Protein 7BAU (pdb70)

B-factor: mean 20.36, std 8.83, range [9.98, 56.72]

Sequence (285 aa):
GEIAQTIKEIAKTIKEIATIKEIAQTIKEIAQTIKEIAKTIKEIATIKEIAQTIKGEIAQTIKEIAKTIKEIATIKEIAQTIKGGEIAQTIKEIAKTIKEIATIKEIAQTIKGGEIAQTIKEIAKTIKEIATIKEIAQTIKGEIAQTIKEIAKTIIKEIATIKEIAQTIKGGEIAQTIKEIAKTIKEIATIKEIAQTIKGGEIAQTIKEIAKTIKEIATIKEIAQTIKGEIAQTIKEIAKTIKEIATIKEIAQTIKGGEIAQTIKEIAKTIKEIATIKEIAQTIKG

Radius of gyration: 22.91 Å; Cα contacts (8 Å, |Δi|>4): 311; chains: 10; bounding box: 60×28×51 Å

Foldseek 3Di:
DVVVVVVVVVVVVVVVVCVVVVVVVVVD/DVVVVVVVVVVVVVVVCVVVVVVVVVVD/DVVVVVVVVVVVVVVVCVVVVVVVVPDD/DVVVVVVVVVVVVVVVVCVVVVVVVVPPD/DVVVVVVVVVVVVVVVVCVVVVVCVVVPD/DVVVVVVVVVVVVVVVCVVVVVVVVPDD/DVVVVVVVVVVVVVVVVCVVVVVVVVVVD/DVVVVVVVVVVVVVVVVCVVVVVVVVVD/DVVVVVVVVVVVVVVVVCVVVVVVVVPDD/DVVVVVVVVVVVVVVVVCVVVVVVVVVPD

Structure (mmCIF, N/CA/C/O backbone):
data_7BAU
#
_entry.id   7BAU
#
_cell.length_a   40.597
_cell.length_b   53.446
_cell.length_c   56.156
_cell.angle_alpha   90.000
_cell.angle_beta   90.000
_cell.angle_gamma   90.000
#
_symmetry.space_group_name_H-M   'P 1 21 1'
#
loop_
_entity.id
_entity.type
_entity.pdbx_description
1 polymer CC-Type2-(TgLaId)4-W19BrPhe.
2 water water
#
loop_
_atom_site.group_PDB
_atom_site.id
_atom_site.type_symbol
_atom_site.label_atom_id
_atom_site.label_alt_id
_atom_site.label_comp_id
_atom_site.label_asym_id
_atom_site.label_entity_id
_atom_site.label_seq_id
_atom_site.pdbx_PDB_ins_code
_atom_site.Cartn_x
_atom_site.Cartn_y
_atom_site.Cartn_z
_atom_site.occupancy
_atom_site.B_iso_or_equiv
_atom_site.auth_seq_id
_atom_site.auth_comp_id
_atom_site.auth_asym_id
_atom_site.auth_atom_id
_atom_site.pdbx_PDB_model_num
ATOM 4 N N . GLY A 1 2 ? 60.237 -13.267 22.317 1.00 13.36 1 GLY A N 1
ATOM 5 C CA . GLY A 1 2 ? 60.512 -12.764 23.668 1.00 13.54 1 GLY A CA 1
ATOM 6 C C . GLY A 1 2 ? 59.271 -12.258 24.369 1.00 14.47 1 GLY A C 1
ATOM 7 O O . GLY A 1 2 ? 58.274 -12.008 23.703 1.00 15.28 1 GLY A O 1
ATOM 8 N N . GLU A 1 3 ? 59.349 -12.069 25.673 1.00 12.64 2 GLU A N 1
ATOM 9 C CA . GLU A 1 3 ? 58.181 -11.726 26.533 1.00 14.36 2 GLU A CA 1
ATOM 10 C C . GLU A 1 3 ? 57.549 -10.399 26.100 1.00 13.14 2 GLU A C 1
ATOM 11 O O . GLU A 1 3 ? 56.327 -10.332 26.008 1.00 14.58 2 GLU A O 1
ATOM 17 N N . ILE A 1 4 ? 58.332 -9.362 25.812 1.00 13.73 3 ILE A N 1
ATOM 18 C CA . ILE A 1 4 ? 57.742 -8.050 25.412 1.00 12.63 3 ILE A CA 1
ATOM 19 C C . ILE A 1 4 ? 57.035 -8.233 24.066 1.00 13.12 3 ILE A C 1
ATOM 20 O O . ILE A 1 4 ? 55.892 -7.798 23.917 1.00 14.38 3 ILE A O 1
ATOM 25 N N . ALA A 1 5 ? 57.693 -8.827 23.078 1.00 12.42 4 ALA A N 1
ATOM 26 C CA . ALA A 1 5 ? 57.106 -9.044 21.739 1.00 14.01 4 ALA A CA 1
ATOM 27 C C . ALA A 1 5 ? 55.825 -9.857 21.883 1.00 13.52 4 ALA A C 1
ATOM 28 O O . ALA A 1 5 ? 54.850 -9.519 21.223 1.00 14.89 4 ALA A O 1
ATOM 30 N N . GLN A 1 6 ? 55.826 -10.899 22.701 1.00 12.81 5 GLN A N 1
ATOM 31 C CA . GLN A 1 6 ? 54.655 -11.815 22.796 1.00 12.25 5 GLN A CA 1
ATOM 32 C C . GLN A 1 6 ? 53.498 -11.040 23.436 1.00 12.87 5 GLN A C 1
ATOM 33 O O . GLN A 1 6 ? 52.366 -11.228 22.980 1.00 15.85 5 GLN A O 1
ATOM 39 N N . THR A 1 7 ? 53.756 -10.224 24.443 1.00 12.40 6 THR A N 1
ATOM 40 C CA . THR A 1 7 ? 52.691 -9.474 25.132 1.00 13.33 6 THR A CA 1
ATOM 41 C C . THR A 1 7 ? 52.096 -8.465 24.157 1.00 14.04 6 THR A C 1
ATOM 42 O O . THR A 1 7 ? 50.854 -8.317 24.122 1.00 14.45 6 THR A O 1
ATOM 46 N N . ILE A 1 8 ? 52.916 -7.753 23.412 1.00 12.75 7 ILE A N 1
ATOM 47 C CA . ILE A 1 8 ? 52.412 -6.750 22.440 1.00 13.89 7 ILE A CA 1
ATOM 48 C C . ILE A 1 8 ? 51.583 -7.461 21.356 1.00 15.04 7 ILE A C 1
ATOM 49 O O . ILE A 1 8 ? 50.536 -6.904 20.947 1.00 16.31 7 ILE A O 1
ATOM 54 N N . LYS A 1 9 ? 52.016 -8.630 20.899 1.00 14.38 8 LYS A N 1
ATOM 55 C CA . LYS A 1 9 ? 51.241 -9.433 19.916 1.00 15.21 8 LYS A CA 1
ATOM 56 C C . LYS A 1 9 ? 49.879 -9.786 20.515 1.00 14.91 8 LYS A C 1
ATOM 57 O O . LYS A 1 9 ? 48.881 -9.692 19.773 1.00 16.60 8 LYS A O 1
ATOM 61 N N . GLU A 1 10 ? 49.838 -10.201 21.771 1.00 13.97 9 GLU A N 1
ATOM 62 C CA . GLU A 1 10 ? 48.596 -10.602 22.467 1.00 16.21 9 GLU A CA 1
ATOM 63 C C . GLU A 1 10 ? 47.673 -9.391 22.535 1.00 14.82 9 GLU A C 1
ATOM 64 O O . GLU A 1 10 ? 46.455 -9.534 22.262 1.00 16.21 9 GLU A O 1
ATOM 70 N N . ILE A 1 11 ? 48.202 -8.226 22.868 1.00 13.47 10 ILE A N 1
ATOM 71 C CA . ILE A 1 11 ? 47.402 -6.971 22.922 1.00 13.86 10 ILE A CA 1
ATOM 72 C C . ILE A 1 11 ? 46.827 -6.721 21.533 1.00 13.66 10 ILE A C 1
ATOM 73 O O . ILE A 1 11 ? 45.599 -6.426 21.433 1.00 15.09 10 ILE A O 1
ATOM 78 N N . ALA A 1 12 ? 47.643 -6.790 20.488 1.00 14.20 11 ALA A N 1
ATOM 79 C CA . ALA A 1 12 ? 47.183 -6.487 19.116 1.00 14.27 11 ALA A CA 1
ATOM 80 C C . ALA A 1 12 ? 46.035 -7.426 18.747 1.00 15.08 11 ALA A C 1
ATOM 81 O O . ALA A 1 12 ? 45.014 -6.954 18.177 1.00 16.61 11 ALA A O 1
ATOM 83 N N . LYS A 1 13 ? 46.158 -8.709 19.077 1.00 14.79 12 LYS A N 1
ATOM 84 C CA . LYS A 1 13 ? 45.126 -9.716 18.714 1.00 15.33 12 LYS A CA 1
ATOM 85 C C . LYS A 1 13 ? 43.841 -9.403 19.475 1.00 15.03 12 LYS A C 1
ATOM 86 O O . LYS A 1 13 ? 42.755 -9.482 18.882 1.00 16.64 12 LYS A O 1
ATOM 89 N N . THR A 1 14 ? 43.940 -9.108 20.756 1.00 15.20 13 THR A N 1
ATOM 90 C CA . THR A 1 14 ? 42.747 -8.860 21.590 1.00 14.17 13 THR A CA 1
ATOM 91 C C . THR A 1 14 ? 42.054 -7.593 21.113 1.00 13.89 13 THR A C 1
ATOM 92 O O . THR A 1 14 ? 40.805 -7.569 21.078 1.00 14.44 13 THR A O 1
ATOM 96 N N . ILE A 1 15 ? 42.804 -6.556 20.759 1.00 13.09 14 ILE A N 1
ATOM 97 C CA . ILE A 1 15 ? 42.186 -5.295 20.272 1.00 13.67 14 ILE A CA 1
ATOM 98 C C . ILE A 1 15 ? 41.455 -5.585 18.960 1.00 14.37 14 ILE A C 1
ATOM 99 O O . ILE A 1 15 ? 40.365 -4.998 18.738 1.00 14.48 14 ILE A O 1
ATOM 104 N N . LYS A 1 16 ? 42.001 -6.438 18.099 1.00 14.25 15 LYS A N 1
ATOM 105 C CA . LYS A 1 16 ? 41.304 -6.816 16.846 1.00 15.81 15 LYS A CA 1
ATOM 106 C C . LYS A 1 16 ? 40.012 -7.572 17.178 1.00 15.78 15 LYS A C 1
ATOM 107 O O . LYS A 1 16 ? 39.046 -7.367 16.485 1.00 16.55 15 LYS A O 1
ATOM 111 N N . GLU A 1 17 ? 39.997 -8.422 18.198 1.00 16.14 16 GLU A N 1
ATOM 112 C CA . GLU A 1 17 ? 38.752 -9.125 18.638 1.00 16.23 16 GLU A CA 1
ATOM 113 C C . GLU A 1 17 ? 37.723 -8.076 19.059 1.00 15.11 16 GLU A C 1
ATOM 114 O O . GLU A 1 17 ? 36.559 -8.181 18.672 1.00 14.97 16 GLU A O 1
ATOM 120 N N . ILE A 1 18 ? 38.129 -7.104 19.848 1.00 13.39 17 ILE A N 1
ATOM 121 C CA . ILE A 1 18 ? 37.219 -6.020 20.317 1.00 13.38 17 ILE A CA 1
ATOM 122 C C . ILE A 1 18 ? 36.682 -5.272 19.094 1.00 13.54 17 ILE A C 1
ATOM 123 O O . ILE A 1 18 ? 35.484 -4.957 19.048 1.00 13.63 17 ILE A O 1
ATOM 128 N N . ALA A 1 19 ? 37.533 -4.946 18.136 1.00 13.63 18 ALA A N 1
ATOM 129 C CA . ALA A 1 19 ? 37.132 -4.211 16.914 1.00 14.49 18 ALA A CA 1
ATOM 130 C C . ALA A 1 19 ? 36.075 -5.017 16.160 1.00 15.73 18 ALA A C 1
ATOM 131 O O . ALA A 1 19 ? 35.111 -4.412 15.728 1.00 15.84 18 ALA A O 1
ATOM 145 N N . THR A 1 21 ? 33.949 -7.262 17.491 1.00 14.02 20 THR A N 1
ATOM 146 C CA . THR A 1 21 ? 32.723 -7.340 18.306 1.00 14.56 20 THR A CA 1
ATOM 147 C C . THR A 1 21 ? 32.016 -5.997 18.216 1.00 14.77 20 THR A C 1
ATOM 148 O O . THR A 1 21 ? 30.791 -5.987 18.090 1.00 15.34 20 THR A O 1
ATOM 152 N N . ILE A 1 22 ? 32.728 -4.885 18.299 1.00 13.19 21 ILE A N 1
ATOM 153 C CA . ILE A 1 22 ? 32.048 -3.564 18.281 1.00 14.18 21 ILE A CA 1
ATOM 154 C C . ILE A 1 22 ? 31.433 -3.351 16.894 1.00 14.27 21 ILE A C 1
ATOM 155 O O . ILE A 1 22 ? 30.367 -2.739 16.785 1.00 14.42 21 ILE A O 1
ATOM 160 N N . LYS A 1 23 ? 32.052 -3.827 15.835 1.00 14.97 22 LYS A N 1
ATOM 161 C CA . LYS A 1 23 ? 31.448 -3.751 14.477 1.00 16.82 22 LYS A CA 1
ATOM 162 C C . LYS A 1 23 ? 30.164 -4.586 14.438 1.00 17.79 22 LYS A C 1
ATOM 163 O O . LYS A 1 23 ? 29.186 -4.154 13.825 1.00 19.29 22 LYS A O 1
ATOM 166 N N . GLU A 1 24 ? 30.148 -5.750 15.064 1.00 17.99 23 GLU A N 1
ATOM 167 C CA . GLU A 1 24 ? 28.916 -6.586 15.133 1.00 19.05 23 GLU A CA 1
ATOM 168 C C . GLU A 1 24 ? 27.823 -5.804 15.879 1.00 17.36 23 GLU A C 1
ATOM 169 O O . GLU A 1 24 ? 26.685 -5.856 15.498 1.00 18.36 23 GLU A O 1
ATOM 175 N N . ILE A 1 25 ? 28.169 -5.137 16.963 1.00 16.04 24 ILE A N 1
ATOM 176 C CA . ILE A 1 25 ? 27.196 -4.285 17.724 1.00 15.27 24 ILE A CA 1
ATOM 177 C C . ILE A 1 25 ? 26.699 -3.169 16.804 1.00 15.93 24 ILE A C 1
ATOM 178 O O . ILE A 1 25 ? 25.508 -2.947 16.739 1.00 16.75 24 ILE A O 1
ATOM 183 N N . ALA A 1 26 ? 27.571 -2.455 16.117 1.00 15.84 25 ALA A N 1
ATOM 184 C CA . ALA A 1 26 ? 27.174 -1.365 15.188 1.00 16.98 25 ALA A CA 1
ATOM 185 C C . ALA A 1 26 ? 26.213 -1.914 14.132 1.00 19.32 25 ALA A C 1
ATOM 186 O O . ALA A 1 26 ? 25.258 -1.229 13.794 1.00 19.72 25 ALA A O 1
ATOM 188 N N . GLN A 1 27 ? 26.447 -3.105 13.624 1.00 21.42 26 GLN A N 1
ATOM 189 C CA . GLN A 1 27 ? 25.559 -3.733 12.604 1.00 25.61 26 GLN A CA 1
ATOM 190 C C . GLN A 1 27 ? 24.183 -4.059 13.210 1.00 25.02 26 GLN A C 1
ATOM 191 O O . GLN A 1 27 ? 23.179 -3.833 12.568 1.00 30.18 26 GLN A O 1
ATOM 197 N N . THR A 1 28 ? 24.144 -4.579 14.429 1.00 22.50 27 THR A N 1
ATOM 198 C CA . THR A 1 28 ? 22.879 -4.966 15.124 1.00 24.02 27 THR A CA 1
ATOM 199 C C . THR A 1 28 ? 22.057 -3.689 15.361 1.00 24.31 27 THR A C 1
ATOM 200 O O . THR A 1 28 ? 20.860 -3.741 15.290 1.00 28.38 27 THR A O 1
ATOM 204 N N . ILE A 1 29 ? 22.710 -2.586 15.710 1.00 24.77 28 ILE A N 1
ATOM 205 C CA . ILE A 1 29 ? 22.027 -1.328 16.129 1.00 27.13 28 ILE A CA 1
ATOM 206 C C . ILE A 1 29 ? 21.622 -0.495 14.893 1.00 27.38 28 ILE A C 1
ATOM 207 O O . ILE A 1 29 ? 20.508 -0.035 14.864 1.00 30.59 28 ILE A O 1
ATOM 212 N N . LYS A 1 30 ? 22.542 -0.282 13.930 1.00 27.96 29 LYS A N 1
ATOM 213 C CA . LYS A 1 30 ? 22.378 0.531 12.677 1.00 29.97 29 LYS A CA 1
ATOM 214 C C . LYS A 1 30 ? 21.843 -0.343 11.534 1.00 34.57 29 LYS A C 1
ATOM 215 O O . LYS A 1 30 ? 22.377 -1.467 11.331 1.00 38.58 29 LYS A O 1
ATOM 221 N N . GLU B 1 3 ? 58.116 -6.750 14.098 1.00 44.66 2 GLU B N 1
ATOM 222 C CA . GLU B 1 3 ? 58.613 -5.378 14.351 1.00 40.60 2 GLU B CA 1
ATOM 223 C C . GLU B 1 3 ? 57.749 -4.716 15.450 1.00 36.40 2 GLU B C 1
ATOM 224 O O . GLU B 1 3 ? 56.498 -4.661 15.415 1.00 36.45 2 GLU B O 1
ATOM 230 N N . ILE B 1 4 ? 58.429 -4.201 16.459 1.00 38.98 3 ILE B N 1
ATOM 231 C CA . ILE B 1 4 ? 57.746 -3.517 17.601 1.00 38.07 3 ILE B CA 1
ATOM 232 C C . ILE B 1 4 ? 57.034 -2.278 17.074 1.00 34.58 3 ILE B C 1
ATOM 233 O O . ILE B 1 4 ? 55.843 -2.114 17.390 1.00 34.95 3 ILE B O 1
ATOM 238 N N . ALA B 1 5 ? 57.720 -1.427 16.304 1.00 32.33 4 ALA B N 1
ATOM 239 C CA . ALA B 1 5 ? 57.126 -0.178 15.783 1.00 33.04 4 ALA B CA 1
ATOM 240 C C . ALA B 1 5 ? 55.895 -0.541 14.957 1.00 32.08 4 ALA B C 1
ATOM 241 O O . ALA B 1 5 ? 54.879 0.134 15.098 1.00 32.73 4 ALA B O 1
ATOM 243 N N . GLN B 1 6 ? 55.988 -1.563 14.107 1.00 31.02 5 GLN B N 1
ATOM 244 C CA . GLN B 1 6 ? 54.882 -1.891 13.181 1.00 31.86 5 GLN B CA 1
ATOM 245 C C . GLN B 1 6 ? 53.690 -2.402 13.983 1.00 26.41 5 GLN B C 1
ATOM 246 O O . GLN B 1 6 ? 52.570 -2.057 13.629 1.00 24.65 5 GLN B O 1
ATOM 252 N N . THR B 1 7 ? 53.908 -3.209 15.004 1.00 23.87 6 THR B N 1
ATOM 253 C CA . THR B 1 7 ? 52.797 -3.782 15.809 1.00 22.32 6 THR B CA 1
ATOM 254 C C . THR B 1 7 ? 52.109 -2.645 16.552 1.00 18.66 6 THR B C 1
ATOM 255 O O . THR B 1 7 ? 50.852 -2.629 16.599 1.00 19.48 6 THR B O 1
ATOM 259 N N . ILE B 1 8 ? 52.853 -1.739 17.143 1.00 19.76 7 ILE B N 1
ATOM 260 C CA . ILE B 1 8 ? 52.258 -0.589 17.872 1.00 18.79 7 ILE B CA 1
ATOM 261 C C . ILE B 1 8 ? 51.465 0.290 16.881 1.00 18.24 7 ILE B C 1
ATOM 262 O O . ILE B 1 8 ? 50.410 0.801 17.245 1.00 18.83 7 ILE B O 1
ATOM 267 N N . LYS B 1 9 ? 51.977 0.502 15.676 1.00 19.77 8 LYS B N 1
ATOM 268 C CA . LYS B 1 9 ? 51.249 1.265 14.620 1.00 20.68 8 LYS B CA 1
ATOM 269 C C . LYS B 1 9 ? 49.926 0.547 14.303 1.00 18.42 8 LYS B C 1
ATOM 270 O O . LYS B 1 9 ? 48.912 1.221 14.119 1.00 17.89 8 LYS B O 1
ATOM 274 N N . GLU B 1 10 ? 49.941 -0.773 14.192 1.00 18.32 9 GLU B N 1
ATOM 275 C CA . GLU B 1 10 ? 48.730 -1.576 13.882 1.00 19.44 9 GLU B CA 1
ATOM 276 C C . GLU B 1 10 ? 47.732 -1.424 15.026 1.00 15.74 9 GLU B C 1
ATOM 277 O O . GLU B 1 10 ? 46.515 -1.259 14.783 1.00 15.79 9 GLU B O 1
ATOM 283 N N . ILE B 1 11 ? 48.198 -1.444 16.255 1.00 14.38 10 ILE B N 1
ATOM 284 C CA . ILE B 1 11 ? 47.327 -1.209 17.445 1.00 14.15 10 ILE B CA 1
ATOM 285 C C . ILE B 1 11 ? 46.711 0.188 17.315 1.00 14.13 10 ILE B C 1
ATOM 286 O O . ILE B 1 11 ? 45.486 0.341 17.515 1.00 13.54 10 ILE B O 1
ATOM 291 N N . ALA B 1 12 ? 47.498 1.204 17.021 1.00 13.94 11 ALA B N 1
ATOM 292 C CA . ALA B 1 12 ? 46.990 2.591 16.905 1.00 13.88 11 ALA B CA 1
ATOM 293 C C . ALA B 1 12 ? 45.888 2.659 15.830 1.00 13.43 11 ALA B C 1
ATOM 294 O O . ALA B 1 12 ? 44.865 3.308 16.059 1.00 13.51 11 ALA B O 1
ATOM 296 N N . LYS B 1 13 ? 46.080 2.003 14.700 1.00 14.06 12 LYS B N 1
ATOM 297 C CA . LYS B 1 13 ? 45.076 2.004 13.600 1.00 15.89 12 LYS B CA 1
ATOM 298 C C . LYS B 1 13 ? 43.790 1.313 14.067 1.00 13.80 12 LYS B C 1
ATOM 299 O O . LYS B 1 13 ? 42.678 1.842 13.799 1.00 14.11 12 LYS B O 1
ATOM 305 N N . THR B 1 14 ? 43.908 0.166 14.718 1.00 12.75 13 THR B N 1
ATOM 306 C CA . THR B 1 14 ? 42.725 -0.585 15.182 1.00 13.02 13 THR B CA 1
ATOM 307 C C . THR B 1 14 ? 41.977 0.254 16.225 1.00 11.17 13 THR B C 1
ATOM 308 O O . THR B 1 14 ? 40.726 0.264 16.211 1.00 12.84 13 THR B O 1
ATOM 312 N N . ILE B 1 15 ? 42.680 0.918 17.126 1.00 12.09 14 ILE B N 1
ATOM 313 C CA . ILE B 1 15 ? 42.023 1.733 18.179 1.00 12.60 14 ILE B CA 1
ATOM 314 C C . ILE B 1 15 ? 41.291 2.899 17.512 1.00 12.60 14 ILE B C 1
ATOM 315 O O . ILE B 1 15 ? 40.195 3.266 17.986 1.00 12.42 14 ILE B O 1
ATOM 320 N N . LYS B 1 16 ? 41.833 3.478 16.449 1.00 11.03 15 LYS B N 1
ATOM 321 C CA . LYS B 1 16 ? 41.128 4.553 15.706 1.00 12.55 15 LYS B CA 1
ATOM 322 C C . LYS B 1 16 ? 39.852 3.990 15.075 1.00 13.42 15 LYS B C 1
ATOM 323 O O . LYS B 1 16 ? 38.832 4.716 15.102 1.00 14.82 15 LYS B O 1
ATOM 329 N N . GLU B 1 17 ? 39.880 2.766 14.559 1.00 12.67 16 GLU B N 1
ATOM 330 C CA . GLU B 1 17 ? 38.654 2.114 14.005 1.00 14.52 16 GLU B CA 1
ATOM 331 C C . GLU B 1 17 ? 37.625 1.996 15.125 1.00 13.07 16 GLU B C 1
ATOM 332 O O . GLU B 1 17 ? 36.459 2.328 14.905 1.00 15.29 16 GLU B O 1
ATOM 338 N N . ILE B 1 18 ? 38.033 1.518 16.287 1.00 11.88 17 ILE B N 1
ATOM 339 C CA . ILE B 1 18 ? 37.128 1.346 17.454 1.00 11.68 17 ILE B CA 1
ATOM 340 C C . ILE B 1 18 ? 36.534 2.707 17.813 1.00 12.16 17 ILE B C 1
ATOM 341 O O . ILE B 1 18 ? 35.317 2.759 18.076 1.00 13.89 17 ILE B O 1
ATOM 346 N N . ALA B 1 19 ? 37.343 3.763 17.864 1.00 11.91 18 ALA B N 1
ATOM 347 C CA . ALA B 1 19 ? 36.850 5.104 18.247 1.00 12.13 18 ALA B CA 1
ATOM 348 C C . ALA B 1 19 ? 35.753 5.553 17.274 1.00 13.25 18 ALA B C 1
ATOM 349 O O . ALA B 1 19 ? 34.716 6.068 17.761 1.00 13.17 18 ALA B O 1
ATOM 363 N N . THR B 1 21 ? 33.770 3.560 15.392 1.00 12.07 20 THR B N 1
ATOM 364 C CA . THR B 1 21 ? 32.599 2.663 15.507 1.00 12.36 20 THR B CA 1
ATOM 365 C C . THR B 1 21 ? 31.839 3.021 16.774 1.00 12.50 20 THR B C 1
ATOM 366 O O . THR B 1 21 ? 30.611 3.065 16.709 1.00 12.95 20 THR B O 1
ATOM 370 N N . ILE B 1 22 ? 32.527 3.262 17.890 1.00 11.17 21 ILE B N 1
ATOM 371 C CA . ILE B 1 22 ? 31.799 3.533 19.147 1.00 12.01 21 ILE B CA 1
ATOM 372 C C . ILE B 1 22 ? 31.061 4.870 19.015 1.00 12.33 21 ILE B C 1
ATOM 373 O O . ILE B 1 22 ? 29.948 4.994 19.556 1.00 12.90 21 ILE B O 1
ATOM 378 N N . LYS B 1 23 ? 31.615 5.841 18.323 1.00 12.37 22 LYS B N 1
ATOM 379 C CA . LYS B 1 23 ? 30.914 7.119 18.076 1.00 13.89 22 LYS B CA 1
ATOM 380 C C . LYS B 1 23 ? 29.662 6.873 17.236 1.00 13.61 22 LYS B C 1
ATOM 381 O O . LYS B 1 23 ? 28.620 7.476 17.555 1.00 14.07 22 LYS B O 1
ATOM 387 N N . GLU B 1 24 ? 29.747 6.013 16.233 1.00 12.85 23 GLU B N 1
ATOM 388 C CA . GLU B 1 24 ? 28.560 5.676 15.398 1.00 14.05 23 GLU B CA 1
ATOM 389 C C . GLU B 1 24 ? 27.477 5.052 16.283 1.00 13.93 23 GLU B C 1
ATOM 390 O O . GLU B 1 24 ? 26.291 5.386 16.119 1.00 14.17 23 GLU B O 1
ATOM 396 N N . ILE B 1 25 ? 27.868 4.144 17.174 1.00 13.57 24 ILE B N 1
ATOM 397 C CA . ILE B 1 25 ? 26.910 3.484 18.110 1.00 14.05 24 ILE B CA 1
ATOM 398 C C . ILE B 1 25 ? 26.287 4.564 18.993 1.00 13.81 24 ILE B C 1
ATOM 399 O O . ILE B 1 25 ? 25.049 4.578 19.135 1.00 14.76 24 ILE B O 1
ATOM 404 N N . ALA B 1 26 ? 27.086 5.436 19.597 1.00 13.77 25 ALA B N 1
ATOM 405 C CA . ALA B 1 26 ? 26.580 6.473 20.520 1.00 15.27 25 ALA B CA 1
ATOM 406 C C . ALA B 1 26 ? 25.597 7.359 19.771 1.00 15.60 25 ALA B C 1
ATOM 407 O O . ALA B 1 26 ? 24.590 7.748 20.376 1.00 16.58 25 ALA B O 1
ATOM 409 N N . GLN B 1 27 ? 25.856 7.683 18.510 1.00 16.02 26 GLN B N 1
ATOM 410 C CA . GLN B 1 27 ? 24.977 8.584 17.731 1.00 18.68 26 GLN B CA 1
ATOM 411 C C . GLN B 1 27 ? 23.642 7.882 17.463 1.00 19.51 26 GLN B C 1
ATOM 412 O O . GLN B 1 27 ? 22.586 8.548 17.574 1.00 21.65 26 GLN B O 1
ATOM 418 N N . THR B 1 28 ? 23.665 6.599 17.130 1.00 20.12 27 THR B N 1
ATOM 419 C CA . THR B 1 28 ? 22.438 5.843 16.798 1.00 22.58 27 THR B CA 1
ATOM 420 C C . THR B 1 28 ? 21.580 5.734 18.063 1.00 18.17 27 THR B C 1
ATOM 421 O O . THR B 1 28 ? 20.348 5.804 17.957 1.00 21.42 27 THR B O 1
ATOM 425 N N . ILE B 1 29 ? 22.194 5.542 19.221 1.00 17.83 28 ILE B N 1
ATOM 426 C CA . ILE B 1 29 ? 21.453 5.317 20.496 1.00 19.01 28 ILE B CA 1
ATOM 427 C C . ILE B 1 29 ? 20.865 6.653 20.980 1.0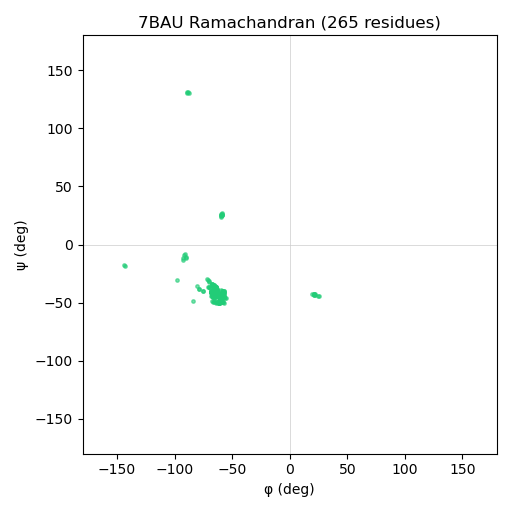0 21.07 28 ILE B C 1
ATOM 428 O O . ILE B 1 29 ? 19.682 6.653 21.374 1.00 21.91 28 ILE B O 1
ATOM 433 N N . LYS B 1 30 ? 21.626 7.757 20.844 1.00 19.28 29 LYS B N 1
ATOM 434 C CA . LYS B 1 30 ? 21.218 9.047 21.463 1.00 22.68 29 LYS B CA 1
ATOM 435 C C . LYS B 1 30 ? 20.404 9.894 2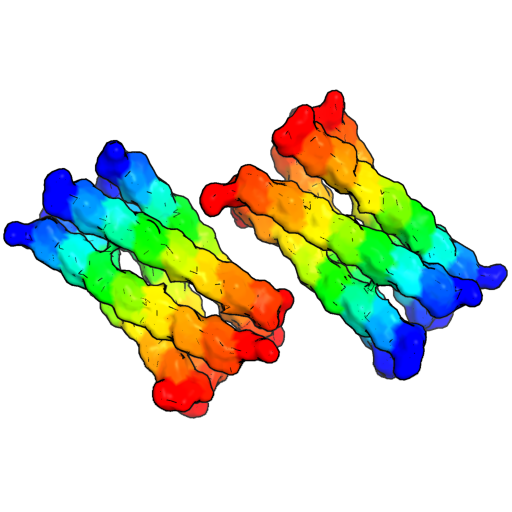0.479 1.00 25.73 29 LYS B C 1
ATOM 436 O O . LYS B 1 30 ? 19.815 10.873 20.928 1.00 29.84 29 LYS B O 1
ATOM 442 N N . GLY B 1 31 ? 20.369 9.506 19.199 1.00 26.11 30 GLY B N 1
ATOM 443 C CA . GLY B 1 31 ? 19.825 10.343 18.110 1.00 28.48 30 GLY B CA 1
ATOM 444 C C . GLY B 1 31 ? 18.306 10.313 18.080 1.00 32.43 30 GLY B C 1
ATOM 445 O O . GLY B 1 31 ? 17.694 9.277 18.398 1.00 28.92 30 GLY B O 1
ATOM 446 N N . GLU C 1 3 ? 59.387 7.815 16.587 1.00 31.26 2 GLU C N 1
ATOM 447 C CA . GLU C 1 3 ? 58.152 7.195 16.104 1.00 28.39 2 GLU C CA 1
ATOM 448 C C . GLU C 1 3 ? 57.427 6.497 17.263 1.00 21.93 2 GLU C C 1
ATOM 449 O O . GLU C 1 3 ? 56.218 6.602 17.304 1.00 24.36 2 GLU C O 1
ATOM 453 N N . ILE C 1 4 ? 58.077 5.671 18.069 1.00 20.75 3 ILE C N 1
ATOM 454 C CA . ILE C 1 4 ? 57.370 4.876 19.106 1.00 18.81 3 ILE C CA 1
ATOM 455 C C . ILE C 1 4 ? 56.697 5.825 20.099 1.00 16.59 3 ILE C C 1
ATOM 456 O O . ILE C 1 4 ? 55.524 5.609 20.401 1.00 16.81 3 ILE C O 1
ATOM 461 N N . ALA C 1 5 ? 57.396 6.810 20.642 1.00 16.34 4 ALA C N 1
ATOM 462 C CA . ALA C 1 5 ? 56.812 7.766 21.610 1.00 15.77 4 ALA C CA 1
ATOM 463 C C . ALA C 1 5 ? 55.571 8.422 21.001 1.00 15.38 4 ALA C C 1
ATOM 464 O O . ALA C 1 5 ? 54.537 8.491 21.694 1.00 15.36 4 ALA C O 1
ATOM 466 N N . GLN C 1 6 ? 55.656 8.863 19.760 1.00 16.14 5 GLN C N 1
ATOM 467 C CA . GLN C 1 6 ? 54.540 9.619 19.138 1.00 18.08 5 GLN C CA 1
ATOM 468 C C . GLN C 1 6 ? 53.350 8.678 18.941 1.00 16.58 5 GLN C C 1
ATOM 469 O O . GLN C 1 6 ? 52.210 9.109 19.185 1.00 16.52 5 GLN C O 1
ATOM 475 N N . THR C 1 7 ? 53.589 7.450 18.523 1.00 16.25 6 THR C N 1
ATOM 476 C CA . THR C 1 7 ? 52.509 6.479 18.248 1.00 16.35 6 THR C CA 1
ATOM 477 C C . THR C 1 7 ? 51.811 6.148 19.568 1.00 13.50 6 THR C C 1
ATOM 478 O O . THR C 1 7 ? 50.588 6.075 19.605 1.00 15.30 6 THR C O 1
ATOM 482 N N . ILE C 1 8 ? 52.563 5.895 20.635 1.00 12.99 7 ILE C N 1
ATOM 483 C CA . ILE C 1 8 ? 51.911 5.530 21.905 1.00 13.05 7 ILE C CA 1
ATOM 484 C C . ILE C 1 8 ? 51.185 6.753 22.472 1.00 13.33 7 ILE C C 1
ATOM 485 O O . ILE C 1 8 ? 50.141 6.549 23.093 1.00 13.32 7 ILE C O 1
ATOM 490 N N . LYS C 1 9 ? 51.662 7.973 22.268 1.00 13.74 8 LYS C N 1
ATOM 491 C CA . LYS C 1 9 ? 50.909 9.193 22.668 1.00 14.77 8 LYS C CA 1
ATOM 492 C C . LYS C 1 9 ? 49.576 9.228 21.911 1.00 13.31 8 LYS C C 1
ATOM 493 O O . LYS C 1 9 ? 48.544 9.573 22.542 1.00 14.28 8 LYS C O 1
ATOM 499 N N . GLU C 1 10 ? 49.594 8.933 20.620 1.00 14.69 9 GLU C N 1
ATOM 500 C CA . GLU C 1 10 ? 48.377 8.931 19.766 1.00 17.09 9 GLU C CA 1
ATOM 501 C C . GLU C 1 10 ? 47.414 7.875 20.318 1.00 13.31 9 GLU C C 1
ATOM 502 O O . GLU C 1 10 ? 46.196 8.148 20.418 1.00 14.56 9 GLU C O 1
ATOM 508 N N . ILE C 1 11 ? 47.909 6.699 20.666 1.00 13.46 10 ILE C N 1
ATOM 509 C CA . ILE C 1 11 ? 47.080 5.619 21.259 1.00 13.22 10 ILE C CA 1
ATOM 510 C C . ILE C 1 11 ? 46.452 6.158 22.548 1.00 10.89 10 ILE C C 1
ATOM 511 O O . ILE C 1 11 ? 45.226 5.974 22.744 1.00 11.91 10 ILE C O 1
ATOM 516 N N . ALA C 1 12 ? 47.237 6.769 23.437 1.00 12.02 11 ALA C N 1
ATOM 517 C CA . ALA C 1 12 ? 46.721 7.264 24.731 1.00 12.71 11 ALA C CA 1
ATOM 518 C C . ALA C 1 12 ? 45.568 8.250 24.479 1.00 11.76 11 ALA C C 1
ATOM 519 O O . ALA C 1 12 ? 44.524 8.176 25.168 1.00 13.11 11 ALA C O 1
ATOM 521 N N . LYS C 1 13 ? 45.736 9.151 23.523 1.00 12.51 12 LYS C N 1
ATOM 522 C CA . LYS C 1 13 ? 44.713 10.187 23.236 1.00 13.95 12 LYS C CA 1
ATOM 523 C C . LYS C 1 13 ? 43.445 9.526 22.691 1.00 12.84 12 LYS C C 1
ATOM 524 O O . LYS C 1 13 ? 42.324 9.903 23.098 1.00 14.15 12 LYS C O 1
ATOM 530 N N . THR C 1 14 ? 43.597 8.586 21.787 1.00 12.42 13 THR C N 1
ATOM 531 C CA . THR C 1 14 ? 42.441 7.906 21.159 1.00 11.72 13 THR C CA 1
ATOM 532 C C . THR C 1 14 ? 41.698 7.110 22.226 1.00 10.90 13 THR C C 1
ATOM 533 O O . THR C 1 14 ? 40.447 7.093 22.217 1.00 12.76 13 THR C O 1
ATOM 537 N N . ILE C 1 15 ? 42.407 6.434 23.118 1.00 11.39 14 ILE C N 1
ATOM 538 C CA . ILE C 1 15 ? 41.746 5.642 24.188 1.00 12.02 14 ILE C CA 1
ATOM 539 C C . ILE C 1 15 ? 40.974 6.590 25.100 1.00 11.62 14 ILE C C 1
ATOM 540 O O . ILE C 1 15 ? 39.896 6.214 25.573 1.00 12.23 14 ILE C O 1
ATOM 545 N N . LYS C 1 16 ? 41.491 7.783 25.376 1.00 12.06 15 LYS C N 1
ATOM 546 C CA . LYS C 1 16 ? 40.739 8.776 26.188 1.00 13.59 15 LYS C CA 1
ATOM 547 C C . LYS C 1 16 ? 39.455 9.199 25.448 1.00 12.92 15 LYS C C 1
ATOM 548 O O . LYS C 1 16 ? 38.423 9.376 26.114 1.00 13.45 15 LYS C O 1
ATOM 554 N N . GLU C 1 17 ? 39.496 9.347 24.139 1.00 13.57 16 GLU C N 1
ATOM 555 C CA . GLU C 1 17 ? 38.282 9.653 23.337 1.00 14.61 16 GLU C CA 1
ATOM 556 C C . GLU C 1 17 ? 37.260 8.522 23.516 1.00 12.89 16 GLU C C 1
ATOM 557 O O . GLU C 1 17 ? 36.036 8.787 23.757 1.00 14.44 16 GLU C O 1
ATOM 563 N N . ILE C 1 18 ? 37.712 7.290 23.395 1.00 13.05 17 ILE C N 1
ATOM 564 C CA . ILE C 1 18 ? 36.830 6.097 23.556 1.00 12.96 17 ILE C CA 1
ATOM 565 C C . ILE C 1 18 ? 36.231 6.120 24.964 1.00 11.88 17 ILE C C 1
ATOM 566 O O . ILE C 1 18 ? 35.032 5.817 25.120 1.00 12.60 17 ILE C O 1
ATOM 571 N N . ALA C 1 19 ? 37.036 6.402 25.982 1.00 11.48 18 ALA C N 1
ATOM 572 C CA . ALA C 1 19 ? 36.567 6.415 27.388 1.00 13.46 18 ALA C CA 1
ATOM 573 C C . ALA C 1 19 ? 35.436 7.439 27.539 1.00 12.62 18 ALA C C 1
ATOM 574 O O . ALA C 1 19 ? 34.443 7.088 28.204 1.00 14.60 18 ALA C O 1
ATOM 588 N N . THR C 1 21 ? 33.313 8.467 25.143 1.00 11.81 20 THR C N 1
ATOM 589 C CA . THR C 1 21 ? 32.148 8.037 24.343 1.00 13.29 20 THR C CA 1
ATOM 590 C C . THR C 1 21 ? 31.462 6.902 25.109 1.00 11.77 20 THR C C 1
ATOM 591 O O . THR C 1 21 ? 30.204 6.862 25.178 1.00 12.75 20 THR C O 1
ATOM 595 N N . ILE C 1 22 ? 32.230 5.961 25.673 1.00 11.87 21 ILE C N 1
ATOM 596 C CA . ILE C 1 22 ? 31.583 4.806 26.355 1.00 11.84 21 ILE C CA 1
ATOM 597 C C . ILE C 1 22 ? 30.849 5.326 27.599 1.00 10.57 21 ILE C C 1
ATOM 598 O O . ILE C 1 22 ? 29.759 4.783 27.933 1.00 12.11 21 ILE C O 1
ATOM 603 N N . LYS C 1 23 ? 31.392 6.340 2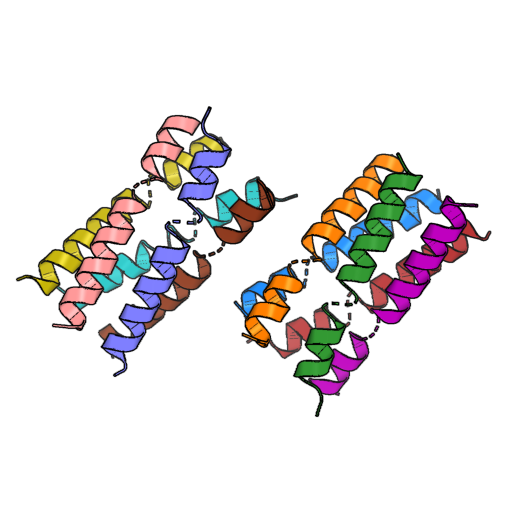8.282 1.00 12.11 22 LYS C N 1
ATOM 604 C CA . LYS C 1 23 ? 30.712 6.924 29.454 1.00 12.56 22 LYS C CA 1
ATOM 605 C C . LYS C 1 23 ? 29.405 7.573 28.983 1.00 12.47 22 LYS C C 1
ATOM 606 O O . LYS C 1 23 ? 28.413 7.433 29.722 1.00 12.63 22 LYS C O 1
ATOM 612 N N . GLU C 1 24 ? 29.380 8.245 27.827 1.00 12.47 23 GLU C N 1
ATOM 613 C CA . GLU C 1 24 ? 28.129 8.847 27.314 1.00 13.40 23 GLU C CA 1
ATOM 614 C C . GLU C 1 24 ? 27.071 7.750 27.123 1.00 11.63 23 GLU C C 1
ATOM 615 O O . GLU C 1 24 ? 25.872 7.952 27.508 1.00 13.18 23 GLU C O 1
ATOM 621 N N . ILE C 1 25 ? 27.465 6.619 26.548 1.00 11.90 24 ILE C N 1
ATOM 622 C CA . ILE C 1 25 ? 26.540 5.485 26.327 1.00 11.85 24 ILE C CA 1
ATOM 623 C C . ILE C 1 25 ? 26.028 4.983 27.686 1.00 11.97 24 ILE C C 1
ATOM 624 O O . ILE C 1 25 ? 24.795 4.831 27.864 1.00 13.96 24 ILE C O 1
ATOM 629 N N . ALA C 1 26 ? 26.928 4.731 28.629 1.00 12.12 25 ALA C N 1
ATOM 630 C CA . ALA C 1 26 ? 26.560 4.206 29.960 1.00 11.65 25 ALA C CA 1
ATOM 631 C C . ALA C 1 26 ? 25.559 5.158 30.627 1.00 11.64 25 ALA C C 1
ATOM 632 O O . ALA C 1 26 ? 24.583 4.682 31.247 1.00 14.59 25 ALA C O 1
ATOM 634 N N . GLN C 1 27 ? 25.791 6.471 30.495 1.00 12.02 26 GLN C N 1
ATOM 635 C CA . GLN C 1 27 ? 24.948 7.473 31.198 1.00 13.19 26 GLN C CA 1
ATOM 636 C C . GLN C 1 27 ? 23.567 7.507 30.564 1.00 11.95 26 GLN C C 1
ATOM 637 O O . GLN C 1 27 ? 22.579 7.645 31.370 1.00 11.49 26 GLN C O 1
ATOM 643 N N . THR C 1 28 ? 23.445 7.358 29.251 1.00 12.31 27 THR C N 1
ATOM 644 C CA . THR C 1 28 ? 22.125 7.480 28.593 1.00 12.79 27 THR C CA 1
ATOM 645 C C . THR C 1 28 ? 21.208 6.339 29.052 1.00 12.51 27 THR C C 1
ATOM 646 O O . THR C 1 28 ? 19.991 6.567 29.189 1.00 12.45 27 THR C O 1
ATOM 650 N N . ILE C 1 29 ? 21.752 5.164 29.282 1.00 13.01 28 ILE C N 1
ATOM 651 C CA . ILE C 1 29 ? 20.961 3.956 29.590 1.00 12.82 28 ILE C CA 1
ATOM 652 C C . ILE C 1 29 ? 20.739 3.800 31.082 1.00 13.82 28 ILE C C 1
ATOM 653 O O . ILE C 1 29 ? 20.010 2.883 31.420 1.00 16.49 28 ILE C O 1
ATOM 658 N N . LYS C 1 30 ? 21.387 4.546 31.961 1.00 13.94 29 LYS C N 1
ATOM 659 C CA . LYS C 1 30 ? 21.362 4.384 33.421 1.00 16.54 29 LYS C CA 1
ATOM 660 C C . LYS C 1 30 ? 20.210 5.213 34.007 1.00 17.25 29 LYS C C 1
ATOM 661 O O . LYS C 1 30 ? 20.123 6.390 33.699 1.00 16.39 29 LYS C O 1
ATOM 663 N N . GLY C 1 31 ? 19.373 4.635 34.863 1.00 19.16 30 GLY C N 1
ATOM 664 C CA . GLY C 1 31 ? 18.317 5.365 35.599 1.00 22.02 30 GLY C CA 1
ATOM 665 C C . GLY C 1 31 ? 18.882 6.187 36.738 1.00 24.60 30 GLY C C 1
ATOM 666 O O . GLY C 1 31 ? 19.932 5.835 37.326 1.00 30.34 30 GLY C O 1
ATOM 668 N N . GLY D 1 2 ? 59.786 -7.081 35.911 1.00 34.48 1 GLY D N 1
ATOM 669 C CA . GLY D 1 2 ? 60.345 -5.776 35.399 1.00 31.88 1 GLY D CA 1
ATOM 670 C C . GLY D 1 2 ? 59.231 -4.846 34.972 1.00 27.80 1 GLY D C 1
ATOM 671 O O . GLY D 1 2 ? 58.248 -5.371 34.447 1.00 34.01 1 GLY D O 1
ATOM 672 N N . GLU D 1 3 ? 59.366 -3.542 35.229 1.00 26.37 2 GLU D N 1
ATOM 673 C CA . GLU D 1 3 ? 58.271 -2.559 35.183 1.00 26.91 2 GLU D CA 1
ATOM 674 C C . GLU D 1 3 ? 57.608 -2.562 33.805 1.00 21.29 2 GLU D C 1
ATOM 675 O O . GLU D 1 3 ? 56.393 -2.646 33.819 1.00 22.24 2 GLU D O 1
ATOM 681 N N . ILE D 1 4 ? 58.327 -2.468 32.687 1.00 20.85 3 ILE D N 1
ATOM 682 C CA . ILE D 1 4 ? 57.638 -2.389 31.366 1.00 18.79 3 ILE D CA 1
ATOM 683 C C . ILE D 1 4 ? 56.877 -3.690 31.114 1.00 16.96 3 ILE D C 1
ATOM 684 O O . ILE D 1 4 ? 55.682 -3.619 30.765 1.00 17.62 3 ILE D O 1
ATOM 689 N N . ALA D 1 5 ? 57.522 -4.842 31.288 1.00 15.94 4 ALA D N 1
ATOM 690 C CA . ALA D 1 5 ? 56.893 -6.152 31.024 1.00 16.82 4 ALA D CA 1
ATOM 691 C C . ALA D 1 5 ? 55.642 -6.276 31.884 1.00 17.05 4 ALA D C 1
ATOM 692 O O . ALA D 1 5 ? 54.611 -6.689 31.344 1.00 17.16 4 ALA D O 1
ATOM 694 N N . GLN D 1 6 ? 55.744 -5.921 33.167 1.00 17.89 5 GLN D N 1
ATOM 695 C CA . GLN D 1 6 ? 54.623 -6.157 34.109 1.00 18.82 5 GLN D CA 1
ATOM 696 C C . GLN D 1 6 ? 53.463 -5.239 33.722 1.00 16.69 5 GLN D C 1
ATOM 697 O O . GLN D 1 6 ? 52.305 -5.706 33.763 1.00 17.82 5 GLN D O 1
ATOM 703 N N . THR D 1 7 ? 53.743 -3.995 33.360 1.00 17.12 6 THR D N 1
ATOM 704 C CA . THR D 1 7 ? 52.678 -3.017 33.050 1.00 17.89 6 THR D CA 1
ATOM 705 C C . THR D 1 7 ? 51.981 -3.459 31.775 1.00 15.07 6 THR D C 1
ATOM 706 O O . THR D 1 7 ? 50.731 -3.383 31.713 1.00 15.14 6 THR D O 1
ATOM 710 N N . ILE D 1 8 ? 52.724 -3.867 30.751 1.00 14.09 7 ILE D N 1
ATOM 711 C CA . ILE D 1 8 ? 52.044 -4.252 29.487 1.00 13.11 7 ILE D CA 1
ATOM 712 C C . ILE D 1 8 ? 51.303 -5.574 29.7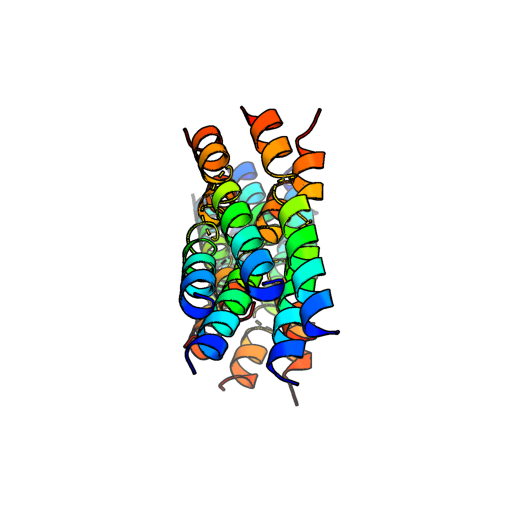09 1.00 13.43 7 ILE D C 1
ATOM 713 O O . ILE D 1 8 ? 50.260 -5.730 29.083 1.00 14.02 7 ILE D O 1
ATOM 718 N N . LYS D 1 9 ? 51.739 -6.475 30.565 1.00 14.50 8 LYS D N 1
ATOM 719 C CA . LYS D 1 9 ? 50.965 -7.701 30.913 1.00 15.27 8 LYS D CA 1
ATOM 720 C C . LYS D 1 9 ? 49.656 -7.274 31.577 1.00 14.61 8 LYS D C 1
ATOM 721 O O . LYS D 1 9 ? 48.629 -7.894 31.262 1.00 16.43 8 LYS D O 1
ATOM 727 N N . GLU D 1 10 ? 49.693 -6.297 32.473 1.00 15.37 9 GLU D N 1
ATOM 728 C CA . GLU D 1 10 ? 48.479 -5.794 33.175 1.00 16.35 9 GLU D CA 1
ATOM 729 C C . GLU D 1 10 ? 47.521 -5.213 32.120 1.00 15.28 9 GLU D C 1
ATOM 730 O O . GLU D 1 10 ? 46.302 -5.477 32.185 1.00 17.11 9 GLU D O 1
ATOM 736 N N . ILE D 1 11 ? 48.046 -4.450 31.173 1.00 13.82 10 ILE D N 1
ATOM 737 C CA . ILE D 1 11 ? 47.232 -3.894 30.062 1.00 13.59 10 ILE D CA 1
ATOM 738 C C . ILE D 1 11 ? 46.590 -5.053 29.293 1.00 13.15 10 ILE D C 1
ATOM 739 O O . ILE D 1 11 ? 45.380 -5.021 29.006 1.00 13.01 10 ILE D O 1
ATOM 744 N N . ALA D 1 12 ? 47.361 -6.066 28.930 1.00 12.76 11 ALA D N 1
ATOM 745 C CA . ALA D 1 12 ? 46.842 -7.216 28.149 1.00 14.53 11 ALA D CA 1
ATOM 746 C C . ALA D 1 12 ? 45.697 -7.887 28.910 1.00 14.75 11 ALA D C 1
ATOM 747 O O . ALA D 1 12 ? 44.674 -8.231 28.296 1.00 15.82 11 ALA D O 1
ATOM 749 N N . LYS D 1 13 ? 45.834 -8.068 30.208 1.00 15.69 12 LYS D N 1
ATOM 750 C CA . LYS D 1 13 ? 44.799 -8.744 31.035 1.00 16.72 12 LYS D CA 1
ATOM 751 C C . LYS D 1 13 ? 43.537 -7.878 31.070 1.00 15.87 12 LYS D C 1
ATOM 752 O O . LYS D 1 13 ? 42.419 -8.427 30.946 1.00 16.12 12 LYS D O 1
ATOM 758 N N . THR D 1 14 ? 43.694 -6.580 31.258 1.00 15.43 13 THR D N 1
ATOM 759 C CA . THR D 1 14 ? 42.529 -5.673 31.319 1.00 14.25 13 THR D CA 1
ATOM 760 C C . THR D 1 14 ? 41.801 -5.689 29.958 1.00 13.28 13 THR D C 1
ATOM 761 O O . THR D 1 14 ? 40.545 -5.675 29.921 1.00 14.44 13 THR D O 1
ATOM 765 N N . ILE D 1 15 ? 42.541 -5.651 28.861 1.00 12.17 14 ILE D N 1
ATOM 766 C CA . ILE D 1 15 ? 41.915 -5.648 27.512 1.00 12.57 14 ILE D CA 1
ATOM 767 C C . ILE D 1 15 ? 41.155 -6.979 27.310 1.00 12.27 14 ILE D C 1
ATOM 768 O O . ILE D 1 15 ? 40.101 -6.988 26.672 1.00 13.75 14 ILE D O 1
ATOM 773 N N . LYS D 1 16 ? 41.674 -8.096 27.807 1.00 13.52 15 LYS D N 1
ATOM 774 C CA . LYS D 1 16 ? 40.950 -9.388 27.737 1.00 14.56 15 LYS D CA 1
ATOM 775 C C . LYS D 1 16 ? 39.649 -9.310 28.545 1.00 14.67 15 LYS D C 1
ATOM 776 O O . LYS D 1 16 ? 38.645 -9.887 28.079 1.00 16.11 15 LYS D O 1
ATOM 782 N N . GLU D 1 17 ? 39.637 -8.642 29.691 1.00 15.86 16 GLU D N 1
ATOM 783 C CA . GLU D 1 17 ? 38.393 -8.450 30.486 1.00 17.37 16 GLU D CA 1
ATOM 784 C C . GLU D 1 17 ? 37.386 -7.687 29.619 1.00 14.25 16 GLU D C 1
ATOM 785 O O . GLU D 1 17 ? 36.178 -8.099 29.537 1.00 16.60 16 GLU D O 1
ATOM 791 N N . ILE D 1 18 ? 37.836 -6.607 28.994 1.00 13.36 17 ILE D N 1
ATOM 792 C CA . ILE D 1 18 ? 36.967 -5.769 28.134 1.00 12.31 17 ILE D CA 1
ATOM 793 C C . ILE D 1 18 ? 36.413 -6.644 26.995 1.00 12.77 17 ILE D C 1
ATOM 794 O O . ILE D 1 18 ? 35.212 -6.535 26.688 1.00 12.99 17 ILE D O 1
ATOM 799 N N . ALA D 1 19 ? 37.251 -7.459 26.358 1.00 12.15 18 ALA D N 1
ATOM 800 C CA . ALA D 1 19 ? 36.842 -8.303 25.221 1.00 12.56 18 ALA D CA 1
ATOM 801 C C . ALA D 1 19 ? 35.713 -9.245 25.662 1.00 13.07 18 ALA D C 1
ATOM 802 O O . ALA D 1 19 ? 34.707 -9.349 24.880 1.00 14.84 18 ALA D O 1
ATOM 816 N N . THR D 1 21 ? 33.522 -8.779 28.171 1.00 13.59 20 THR D N 1
ATOM 817 C CA . THR D 1 21 ? 32.334 -8.006 28.562 1.00 14.88 20 THR D CA 1
ATOM 818 C C . THR D 1 21 ? 31.668 -7.501 27.291 1.00 13.16 20 THR D C 1
ATOM 819 O O . THR D 1 21 ? 30.434 -7.546 27.209 1.00 13.45 20 THR D O 1
ATOM 823 N N . ILE D 1 22 ? 32.438 -7.021 26.315 1.00 12.88 21 ILE D N 1
ATOM 824 C CA . ILE D 1 22 ? 31.807 -6.444 25.097 1.00 12.73 21 ILE D CA 1
ATOM 825 C C . ILE D 1 22 ? 31.092 -7.568 24.342 1.00 12.34 21 ILE D C 1
ATOM 826 O O . ILE D 1 22 ? 29.997 -7.299 23.775 1.00 12.47 21 ILE D O 1
ATOM 831 N N . LYS D 1 23 ? 31.626 -8.778 24.346 1.00 12.86 22 LYS D N 1
ATOM 832 C CA . LYS D 1 23 ? 30.958 -9.904 23.684 1.00 13.66 22 LYS D CA 1
ATOM 833 C C . LYS D 1 23 ? 29.653 -10.218 24.412 1.00 13.76 22 LYS D C 1
ATOM 834 O O . LYS D 1 23 ? 28.651 -10.500 23.709 1.00 14.75 22 LYS D O 1
ATOM 840 N N . GLU D 1 24 ? 29.645 -10.164 25.744 1.00 12.89 23 GLU D N 1
ATOM 841 C CA . GLU D 1 24 ? 28.410 -10.418 26.523 1.00 14.65 23 GLU D CA 1
ATOM 842 C C . GLU D 1 24 ? 27.350 -9.386 26.095 1.00 13.21 23 GLU D C 1
ATOM 843 O O . GLU D 1 24 ? 26.139 -9.769 25.906 1.00 15.32 23 GLU D O 1
ATOM 849 N N . ILE D 1 25 ? 27.751 -8.111 25.989 1.00 13.13 24 ILE D N 1
ATOM 850 C CA . ILE D 1 25 ? 26.812 -7.037 25.583 1.00 13.37 24 ILE D CA 1
ATOM 851 C C . ILE D 1 25 ? 26.277 -7.341 24.185 1.00 13.29 24 ILE D C 1
ATOM 852 O O . ILE D 1 25 ? 25.030 -7.299 23.979 1.00 14.83 24 ILE D O 1
ATOM 857 N N . ALA D 1 26 ? 27.161 -7.632 23.237 1.00 12.35 25 ALA D N 1
ATOM 858 C CA . ALA D 1 26 ? 26.745 -7.887 21.838 1.00 13.56 25 ALA D CA 1
ATOM 859 C C . ALA D 1 26 ? 25.730 -9.037 21.798 1.00 13.03 25 ALA D C 1
ATOM 860 O O . ALA D 1 26 ? 24.757 -8.962 21.038 1.00 15.70 25 ALA D O 1
ATOM 862 N N . GLN D 1 27 ? 25.973 -10.079 22.592 1.00 12.53 26 GLN D N 1
ATOM 863 C CA . GLN D 1 27 ? 25.122 -11.286 22.548 1.00 13.24 26 GLN D CA 1
ATOM 864 C C . GLN D 1 27 ? 23.749 -10.986 23.133 1.00 12.92 26 GLN D C 1
ATOM 865 O O . GLN D 1 27 ? 22.756 -11.521 22.554 1.00 14.21 26 GLN D O 1
ATOM 871 N N . THR D 1 28 ? 23.659 -10.166 24.177 1.00 13.33 27 THR D N 1
ATOM 872 C CA . THR D 1 28 ? 22.364 -9.896 24.838 1.00 14.91 27 THR D CA 1
ATOM 873 C C . THR D 1 28 ? 21.427 -9.181 23.862 1.00 14.81 27 THR D C 1
ATOM 874 O O . THR D 1 28 ? 20.210 -9.414 23.910 1.00 15.39 27 THR D O 1
ATOM 878 N N . ILE D 1 29 ? 21.967 -8.310 23.026 1.00 14.10 28 ILE D N 1
ATOM 879 C CA . ILE D 1 29 ? 21.156 -7.468 22.124 1.00 15.75 28 ILE D CA 1
ATOM 880 C C . ILE D 1 29 ? 20.933 -8.118 20.773 1.00 14.24 28 ILE D C 1
ATOM 881 O O . ILE D 1 29 ? 20.189 -7.531 20.014 1.00 17.04 28 ILE D O 1
ATOM 886 N N . LYS D 1 30 ? 21.563 -9.220 20.431 1.00 15.08 29 LYS D N 1
ATOM 887 C CA . LYS D 1 30 ? 21.508 -9.870 19.102 1.00 17.47 29 LYS D CA 1
ATOM 888 C C . LYS D 1 30 ? 20.334 -10.860 19.047 1.00 15.88 29 LYS D C 1
ATOM 889 O O . LYS D 1 30 ? 20.194 -11.674 19.981 1.00 16.53 29 LYS D O 1
ATOM 893 N N . GLY D 1 31 ? 19.503 -10.793 17.998 1.00 18.55 30 GLY D N 1
ATOM 894 C CA . GLY D 1 31 ? 18.289 -11.616 17.859 1.00 23.24 30 GLY D CA 1
ATOM 895 C C . GLY D 1 31 ? 18.593 -13.031 17.422 1.00 25.36 30 GLY D C 1
ATOM 896 O O . GLY D 1 31 ? 17.600 -13.739 17.322 1.00 34.09 30 GLY D O 1
ATOM 901 N N . GLY E 1 2 ? 60.179 9.040 32.624 1.00 12.67 1 GLY E N 1
ATOM 902 C CA . GLY E 1 2 ? 60.408 9.260 31.212 1.00 12.29 1 GLY E CA 1
ATOM 903 C C . GLY E 1 2 ? 59.137 9.221 30.389 1.00 11.42 1 GLY E C 1
ATOM 904 O O . GLY E 1 2 ? 58.113 8.650 30.862 1.00 12.52 1 GLY E O 1
ATOM 905 N N . GLU E 1 3 ? 59.193 9.770 29.183 1.00 11.40 2 GLU E N 1
ATOM 906 C CA . GLU E 1 3 ? 57.974 9.951 28.335 1.00 12.56 2 GLU E CA 1
ATOM 907 C C . GLU E 1 3 ? 57.342 8.592 28.005 1.00 13.19 2 GLU E C 1
ATOM 908 O O . GLU E 1 3 ? 56.126 8.481 28.104 1.00 13.71 2 GLU E O 1
ATOM 914 N N . ILE E 1 4 ? 58.115 7.576 27.631 1.00 11.78 3 ILE E N 1
ATOM 915 C CA . ILE E 1 4 ? 57.523 6.254 27.284 1.00 12.35 3 ILE E CA 1
ATOM 916 C C . ILE E 1 4 ? 56.839 5.668 28.531 1.00 10.87 3 ILE E C 1
ATOM 917 O O . ILE E 1 4 ? 55.692 5.236 28.435 1.00 12.56 3 ILE E O 1
ATOM 922 N N . ALA E 1 5 ? 57.509 5.630 29.666 1.00 11.73 4 ALA E N 1
ATOM 923 C CA . ALA E 1 5 ? 56.971 5.069 30.914 1.00 11.90 4 ALA E CA 1
ATOM 924 C C . ALA E 1 5 ? 55.681 5.813 31.276 1.00 11.87 4 ALA E C 1
ATOM 925 O O . ALA E 1 5 ? 54.689 5.147 31.654 1.00 12.32 4 ALA E O 1
ATOM 927 N N . GLN E 1 6 ? 55.688 7.137 31.171 1.00 11.81 5 GLN E N 1
ATOM 928 C CA . GLN E 1 6 ? 54.518 7.942 31.624 1.00 12.15 5 GLN E CA 1
ATOM 929 C C . GLN E 1 6 ? 53.340 7.657 30.679 1.00 10.98 5 GLN E C 1
ATOM 930 O O . GLN E 1 6 ? 52.198 7.561 31.172 1.00 12.56 5 GLN E O 1
ATOM 936 N N . THR E 1 7 ? 53.579 7.557 29.380 1.00 9.98 6 THR E N 1
ATOM 937 C CA . THR E 1 7 ? 52.489 7.315 28.399 1.00 11.25 6 THR E CA 1
ATOM 938 C C . THR E 1 7 ? 51.911 5.936 28.645 1.00 10.79 6 THR E C 1
ATOM 939 O O . THR E 1 7 ? 50.676 5.801 28.600 1.00 12.57 6 THR E O 1
ATOM 943 N N . ILE E 1 8 ? 52.729 4.923 28.861 1.00 10.88 7 ILE E N 1
ATOM 944 C CA . ILE E 1 8 ? 52.216 3.545 29.113 1.00 12.86 7 ILE E CA 1
ATOM 945 C C . ILE E 1 8 ? 51.389 3.546 30.411 1.00 13.00 7 ILE E C 1
ATOM 946 O O . ILE E 1 8 ? 50.363 2.859 30.442 1.00 13.87 7 ILE E O 1
ATOM 951 N N . LYS E 1 9 ? 51.828 4.265 31.451 1.00 13.59 8 LYS E N 1
ATOM 952 C CA . LYS E 1 9 ? 51.045 4.373 32.706 1.00 12.98 8 LYS E CA 1
ATOM 953 C C . LYS E 1 9 ? 49.674 4.995 32.405 1.00 12.42 8 LYS E C 1
ATOM 954 O O . LYS E 1 9 ? 48.674 4.495 32.966 1.00 13.29 8 LYS E O 1
ATOM 960 N N . GLU E 1 10 ? 49.644 6.051 31.589 1.00 12.56 9 GLU E N 1
ATOM 961 C CA . GLU E 1 10 ? 48.391 6.758 31.235 1.00 13.49 9 GLU E CA 1
ATOM 962 C 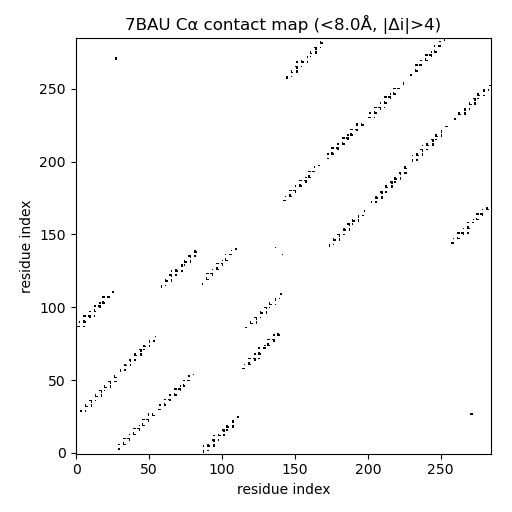C . GLU E 1 10 ? 47.468 5.780 30.507 1.00 12.15 9 GLU E C 1
ATOM 963 O O . GLU E 1 10 ? 46.240 5.726 30.816 1.00 12.88 9 GLU E O 1
ATOM 969 N N . ILE E 1 11 ? 48.013 5.006 29.581 1.00 12.11 10 ILE E N 1
ATOM 970 C CA . ILE E 1 11 ? 47.237 3.995 28.824 1.00 11.29 10 ILE E CA 1
ATOM 971 C C . ILE E 1 11 ? 46.648 3.001 29.827 1.00 12.03 10 ILE E C 1
ATOM 972 O O . ILE E 1 11 ? 45.430 2.699 29.749 1.00 12.86 10 ILE E O 1
ATOM 977 N N . ALA E 1 12 ? 47.471 2.478 30.741 1.00 12.02 11 ALA E N 1
ATOM 978 C CA . ALA E 1 12 ? 47.010 1.447 31.691 1.00 12.73 11 ALA E CA 1
ATOM 979 C C . ALA E 1 12 ? 45.848 1.995 32.515 1.00 12.05 11 ALA E C 1
ATOM 980 O O . ALA E 1 12 ? 44.823 1.254 32.708 1.00 14.91 11 ALA E O 1
ATOM 982 N N . LYS E 1 13 ? 45.960 3.242 32.973 1.00 12.59 12 LYS E N 1
ATOM 983 C CA . LYS E 1 13 ? 44.915 3.844 33.843 1.00 14.40 12 LYS E CA 1
ATOM 984 C C . LYS E 1 13 ? 43.623 3.994 33.042 1.00 13.19 12 LYS E C 1
ATOM 985 O O . LYS E 1 13 ? 42.514 3.666 33.583 1.00 14.21 12 LYS E O 1
ATOM 991 N N . THR E 1 14 ? 43.734 4.497 31.820 1.00 12.62 13 THR E N 1
ATOM 992 C CA . THR E 1 14 ? 42.542 4.756 30.990 1.00 12.83 13 THR E CA 1
ATOM 993 C C . THR E 1 14 ? 41.868 3.430 30.669 1.00 12.12 13 THR E C 1
ATOM 994 O O . THR E 1 14 ? 40.609 3.392 30.673 1.00 13.40 13 THR E O 1
ATOM 998 N N . ILE E 1 15 ? 42.616 2.390 30.361 1.00 11.42 14 ILE E N 1
ATOM 999 C CA . ILE E 1 15 ? 42.013 1.076 30.012 1.00 12.01 14 ILE E CA 1
ATOM 1000 C C . ILE E 1 15 ? 41.269 0.538 31.234 1.00 12.43 14 ILE E C 1
ATOM 1001 O O . ILE E 1 15 ? 40.190 -0.072 31.030 1.00 12.94 14 ILE E O 1
ATOM 1006 N N . LYS E 1 16 ? 41.786 0.741 32.452 1.00 12.47 15 LYS E N 1
ATOM 1007 C CA . LYS E 1 16 ? 41.081 0.304 33.666 1.00 13.96 15 LYS E CA 1
ATOM 1008 C C . LYS E 1 16 ? 39.752 1.069 33.793 1.00 12.82 15 LYS E C 1
ATOM 1009 O O . LYS E 1 16 ? 38.731 0.435 34.186 1.00 13.11 15 LYS E O 1
ATOM 1015 N N . GLU E 1 17 ? 39.736 2.369 33.480 1.00 12.98 16 GLU E N 1
ATOM 1016 C CA . GLU E 1 17 ? 38.488 3.171 33.517 1.00 14.17 16 GLU E CA 1
ATOM 1017 C C . GLU E 1 17 ? 37.486 2.559 32.529 1.00 11.40 16 GLU E C 1
ATOM 1018 O O . GLU E 1 17 ? 36.299 2.390 32.884 1.00 13.64 16 GLU E O 1
ATOM 1024 N N . ILE E 1 18 ? 37.925 2.283 31.318 1.00 11.09 17 ILE E N 1
ATOM 1025 C CA . ILE E 1 18 ? 37.060 1.716 30.257 1.00 11.34 17 ILE E CA 1
ATOM 1026 C C . ILE E 1 18 ? 36.512 0.386 30.742 1.00 11.27 17 ILE E C 1
ATOM 1027 O O . ILE E 1 18 ? 35.305 0.102 30.518 1.00 12.18 17 ILE E O 1
ATOM 1032 N N . ALA E 1 19 ? 37.348 -0.466 31.328 1.00 11.15 18 ALA E N 1
ATOM 1033 C CA . ALA E 1 19 ? 36.904 -1.798 31.804 1.00 12.22 18 ALA E CA 1
ATOM 1034 C C . ALA E 1 19 ? 35.785 -1.629 32.833 1.00 12.46 18 ALA E C 1
ATOM 1035 O O . ALA E 1 19 ? 34.810 -2.380 32.728 1.00 11.97 18 ALA E O 1
ATOM 1049 N N . THR E 1 21 ? 33.640 0.966 33.093 1.00 11.11 20 THR E N 1
ATOM 1050 C CA . THR E 1 21 ? 32.466 1.579 32.423 1.00 10.99 20 THR E CA 1
ATOM 1051 C C . THR E 1 21 ? 31.780 0.464 31.634 1.00 11.52 20 THR E C 1
ATOM 1052 O O . THR E 1 21 ? 30.549 0.398 31.674 1.00 12.29 20 THR E O 1
ATOM 1056 N N . ILE E 1 22 ? 32.518 -0.384 30.921 1.00 11.92 21 ILE E N 1
ATOM 1057 C CA . ILE E 1 22 ? 31.836 -1.430 30.116 1.00 12.61 21 ILE E CA 1
ATOM 1058 C C . ILE E 1 22 ? 31.170 -2.441 31.056 1.00 12.79 21 ILE E C 1
ATOM 1059 O O . ILE E 1 22 ? 30.080 -2.958 30.741 1.00 13.55 21 ILE E O 1
ATOM 1064 N N . LYS E 1 23 ? 31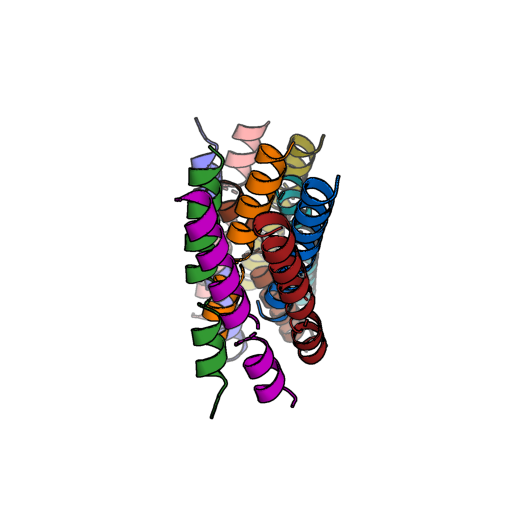.761 -2.720 32.203 1.00 12.58 22 LYS E N 1
ATOM 1065 C CA . LYS E 1 23 ? 31.128 -3.590 33.229 1.00 14.05 22 LYS E CA 1
ATOM 1066 C C . LYS E 1 23 ? 29.841 -2.924 33.719 1.00 14.16 22 LYS E C 1
ATOM 1067 O O . LYS E 1 23 ? 28.837 -3.638 33.902 1.00 14.55 22 LYS E O 1
ATOM 1073 N N . GLU E 1 24 ? 29.840 -1.617 33.944 1.00 13.96 23 GLU E N 1
ATOM 1074 C CA . GLU E 1 24 ? 28.606 -0.903 34.386 1.00 14.75 23 GLU E CA 1
ATOM 1075 C C . GLU E 1 24 ? 27.566 -1.004 33.293 1.00 13.61 23 GLU E C 1
ATOM 1076 O O . GLU E 1 24 ? 26.438 -1.140 33.644 1.00 14.92 23 GLU E O 1
ATOM 1082 N N . ILE E 1 25 ? 27.913 -0.899 32.023 1.00 12.37 24 ILE E N 1
ATOM 1083 C CA . ILE E 1 25 ? 26.954 -1.042 30.894 1.00 11.97 24 ILE E CA 1
ATOM 1084 C C . ILE E 1 25 ? 26.382 -2.451 30.957 1.00 12.60 24 ILE E C 1
ATOM 1085 O O . ILE E 1 25 ? 25.143 -2.585 30.910 1.00 14.36 24 ILE E O 1
ATOM 1090 N N . ALA E 1 26 ? 27.210 -3.486 31.067 1.00 13.29 25 ALA E N 1
ATOM 1091 C CA . ALA E 1 26 ? 26.711 -4.874 31.117 1.00 15.43 25 ALA E CA 1
ATOM 1092 C C . ALA E 1 26 ? 25.760 -5.041 32.300 1.00 16.10 25 ALA E C 1
ATOM 1093 O O . ALA E 1 26 ? 24.742 -5.713 32.152 1.00 17.18 25 ALA E O 1
ATOM 1095 N N . GLN E 1 27 ? 26.068 -4.444 33.440 1.00 15.48 26 GLN E N 1
ATOM 1096 C CA . GLN E 1 27 ? 25.220 -4.569 34.664 1.00 17.26 26 GLN E CA 1
ATOM 1097 C C . GLN E 1 27 ? 23.877 -3.862 34.437 1.00 18.10 26 GLN E C 1
ATOM 1098 O O . GLN E 1 27 ? 22.842 -4.392 34.845 1.00 18.34 26 GLN E O 1
ATOM 1104 N N . THR E 1 28 ? 23.891 -2.678 33.831 1.00 16.18 27 THR E N 1
ATOM 1105 C CA . THR E 1 28 ? 22.657 -1.865 33.610 1.00 16.98 27 THR E CA 1
ATOM 1106 C C . THR E 1 28 ? 21.754 -2.628 32.652 1.00 18.66 27 THR E C 1
ATOM 1107 O O . THR E 1 28 ? 20.546 -2.570 32.822 1.00 20.86 27 THR E O 1
ATOM 1111 N N . ILE E 1 29 ? 22.318 -3.285 31.649 1.00 18.15 28 ILE E N 1
ATOM 1112 C CA . ILE E 1 29 ? 21.513 -3.935 30.586 1.00 20.19 28 ILE E CA 1
ATOM 1113 C C . ILE E 1 29 ? 20.971 -5.263 31.114 1.00 21.65 28 ILE E C 1
ATOM 1114 O O . ILE E 1 29 ? 19.725 -5.480 30.952 1.00 22.34 28 ILE E O 1
ATOM 1119 N N . LYS E 1 30 ? 21.752 -6.004 31.894 1.00 20.01 29 LYS E N 1
ATOM 1120 C CA . LYS E 1 30 ? 21.391 -7.447 32.112 1.00 24.99 29 LYS E CA 1
ATOM 1121 C C . LYS E 1 30 ? 21.698 -7.909 33.531 1.00 28.19 29 LYS E C 1
ATOM 1122 O O . LYS E 1 30 ? 21.136 -8.951 33.900 1.00 36.29 29 LYS E O 1
ATOM 1126 N N . GLY E 1 31 ? 22.537 -7.211 34.288 1.00 30.22 30 GLY E N 1
ATOM 1127 C CA . GLY E 1 31 ? 22.873 -7.578 35.677 1.00 30.26 30 GLY E CA 1
ATOM 1128 C C . GLY E 1 31 ? 23.945 -8.653 35.712 1.00 34.18 30 GLY E C 1
ATOM 1129 O O . GLY E 1 31 ? 24.981 -8.531 35.032 1.00 36.89 30 GLY E O 1
ATOM 1131 N N . GLU F 1 3 ? 1.649 -5.754 -11.586 1.00 28.92 2 GLU F N 1
ATOM 1132 C CA . GLU F 1 3 ? 2.849 -5.047 -12.007 1.00 27.15 2 GLU F CA 1
ATOM 1133 C C . GLU F 1 3 ? 3.499 -4.344 -10.812 1.00 22.41 2 GLU F C 1
ATOM 1134 O O . GLU F 1 3 ? 4.708 -4.437 -10.755 1.00 23.57 2 GLU F O 1
ATOM 1140 N N . ILE F 1 4 ? 2.806 -3.557 -10.002 1.00 21.82 3 ILE F N 1
ATOM 1141 C CA . ILE F 1 4 ? 3.505 -2.761 -8.950 1.00 20.03 3 ILE F CA 1
ATOM 1142 C C . ILE F 1 4 ? 4.193 -3.701 -7.953 1.00 17.10 3 ILE F C 1
ATOM 1143 O O . ILE F 1 4 ? 5.376 -3.477 -7.662 1.00 17.17 3 ILE F O 1
ATOM 1148 N N . ALA F 1 5 ? 3.504 -4.701 -7.434 1.00 16.48 4 ALA F N 1
ATOM 1149 C CA . ALA F 1 5 ? 4.086 -5.655 -6.457 1.00 16.13 4 ALA F CA 1
ATOM 1150 C C . ALA F 1 5 ? 5.332 -6.298 -7.067 1.00 15.49 4 ALA F C 1
ATOM 1151 O O . ALA F 1 5 ? 6.364 -6.378 -6.377 1.00 16.58 4 ALA F O 1
ATOM 1153 N N . GLN F 1 6 ? 5.246 -6.737 -8.321 1.00 16.90 5 GLN F N 1
ATOM 1154 C CA . GLN F 1 6 ? 6.354 -7.497 -8.947 1.00 17.70 5 GLN F CA 1
ATOM 1155 C C . GLN F 1 6 ? 7.544 -6.555 -9.131 1.00 17.03 5 GLN F C 1
ATOM 1156 O O . GLN F 1 6 ? 8.691 -6.997 -8.894 1.00 17.20 5 GLN F O 1
ATOM 1162 N N . THR F 1 7 ? 7.307 -5.317 -9.541 1.00 17.38 6 THR F N 1
ATOM 1163 C CA . THR F 1 7 ? 8.402 -4.363 -9.817 1.00 16.69 6 THR F CA 1
ATOM 1164 C C . THR F 1 7 ? 9.089 -4.031 -8.493 1.00 15.24 6 THR F C 1
ATOM 1165 O O . THR F 1 7 ? 10.322 -3.969 -8.465 1.00 15.82 6 THR F O 1
ATOM 1169 N N . ILE F 1 8 ? 8.330 -3.780 -7.426 1.00 14.45 7 ILE F N 1
ATOM 1170 C CA . ILE F 1 8 ? 8.996 -3.420 -6.157 1.00 15.20 7 ILE F CA 1
ATOM 1171 C C . ILE F 1 8 ? 9.719 -4.642 -5.592 1.00 14.04 7 ILE F C 1
ATOM 1172 O O . ILE F 1 8 ? 10.763 -4.443 -4.973 1.00 13.94 7 ILE F O 1
ATOM 1177 N N . LYS F 1 9 ? 9.239 -5.863 -5.798 1.00 14.62 8 LYS F N 1
ATOM 1178 C CA . LYS F 1 9 ? 9.991 -7.081 -5.399 1.00 14.32 8 LYS F CA 1
ATOM 1179 C C . LYS F 1 9 ? 11.324 -7.120 -6.160 1.00 13.92 8 LYS F C 1
ATOM 1180 O O . LYS F 1 9 ? 12.360 -7.469 -5.533 1.00 14.61 8 LYS F O 1
ATOM 1186 N N . GLU F 1 10 ? 11.303 -6.818 -7.448 1.00 15.41 9 GLU F N 1
ATOM 1187 C CA . GLU F 1 10 ? 12.521 -6.819 -8.299 1.00 16.44 9 GLU F CA 1
ATOM 1188 C C . GLU F 1 10 ? 13.490 -5.769 -7.752 1.00 14.34 9 GLU F C 1
ATOM 1189 O O . GLU F 1 10 ? 14.710 -6.051 -7.657 1.00 14.32 9 GLU F O 1
ATOM 1195 N N . ILE F 1 11 ? 12.992 -4.592 -7.411 1.00 12.54 10 ILE F N 1
ATOM 1196 C CA . ILE F 1 11 ? 13.820 -3.518 -6.810 1.00 12.30 10 ILE F CA 1
ATOM 1197 C C . ILE F 1 11 ? 14.446 -4.055 -5.524 1.00 10.87 10 ILE F C 1
ATOM 1198 O O . ILE F 1 11 ? 15.667 -3.863 -5.327 1.00 12.17 10 ILE F O 1
ATOM 1203 N N . ALA F 1 12 ? 13.674 -4.660 -4.646 1.00 12.07 11 ALA F N 1
ATOM 1204 C CA . ALA F 1 12 ? 14.186 -5.160 -3.343 1.00 12.53 11 ALA F CA 1
ATOM 1205 C C . ALA F 1 12 ? 15.337 -6.148 -3.592 1.00 12.28 11 ALA F C 1
ATOM 1206 O O . ALA F 1 12 ? 16.374 -6.071 -2.906 1.00 12.98 11 ALA F O 1
ATOM 1208 N N . LYS F 1 13 ? 15.158 -7.050 -4.539 1.00 12.82 12 LYS F N 1
ATOM 1209 C CA . LYS F 1 13 ? 16.178 -8.093 -4.830 1.00 13.63 12 LYS F CA 1
ATOM 1210 C C . LYS F 1 13 ? 17.448 -7.427 -5.374 1.00 13.38 12 LYS F C 1
ATOM 1211 O O . LYS F 1 13 ? 18.578 -7.810 -4.983 1.00 15.22 12 LYS F O 1
ATOM 1217 N N . THR F 1 14 ? 17.296 -6.485 -6.281 1.00 12.87 13 THR F N 1
ATOM 1218 C CA . THR F 1 14 ? 18.446 -5.809 -6.909 1.00 11.69 13 THR F CA 1
ATOM 1219 C C . THR F 1 14 ? 19.193 -5.011 -5.846 1.00 11.84 13 THR F C 1
ATOM 1220 O O . THR F 1 14 ? 20.445 -5.004 -5.860 1.00 13.99 13 THR F O 1
ATOM 1224 N N . ILE F 1 15 ? 18.487 -4.334 -4.954 1.00 11.84 14 ILE F N 1
ATOM 1225 C CA A ILE F 1 15 ? 19.152 -3.537 -3.884 0.50 11.28 14 ILE F CA 1
ATOM 1226 C CA B ILE F 1 15 ? 19.180 -3.542 -3.908 0.50 12.04 14 ILE F CA 1
ATOM 1227 C C . ILE F 1 15 ? 19.931 -4.488 -2.970 1.00 11.39 14 ILE F C 1
ATOM 1228 O O . ILE F 1 15 ? 21.008 -4.110 -2.506 1.00 12.08 14 ILE F O 1
ATOM 1237 N N . LYS F 1 16 ? 19.425 -5.678 -2.708 1.00 12.42 15 LYS F N 1
ATOM 1238 C CA . LYS F 1 16 ? 20.164 -6.673 -1.895 1.00 12.88 15 LYS F CA 1
ATOM 1239 C C . LYS F 1 16 ? 21.447 -7.102 -2.632 1.00 12.60 15 LYS F C 1
ATOM 1240 O O . LYS F 1 16 ? 22.480 -7.287 -1.961 1.00 14.84 15 LYS F O 1
ATOM 1246 N N . GLU F 1 17 ? 21.405 -7.251 -3.945 1.00 13.77 16 GLU F N 1
ATOM 1247 C CA . GLU F 1 17 ? 22.623 -7.559 -4.747 1.00 15.40 16 GLU F CA 1
ATOM 1248 C C . GLU F 1 17 ? 23.644 -6.429 -4.558 1.00 14.07 16 GLU F C 1
ATOM 1249 O O . GLU F 1 17 ? 24.871 -6.694 -4.321 1.00 14.89 16 GLU F O 1
ATOM 1255 N N . ILE F 1 18 ? 23.182 -5.196 -4.683 1.00 12.92 17 ILE F N 1
ATOM 1256 C CA . ILE F 1 18 ? 24.064 -4.003 -4.531 1.00 11.93 17 ILE F CA 1
ATOM 1257 C C . ILE F 1 18 ? 24.665 -4.018 -3.120 1.00 11.72 17 ILE F C 1
ATOM 1258 O O . ILE F 1 18 ? 25.865 -3.714 -2.962 1.00 12.87 17 ILE F O 1
ATOM 1263 N N . ALA F 1 19 ? 23.864 -4.304 -2.101 1.00 11.11 18 ALA F N 1
ATOM 1264 C CA . ALA F 1 19 ? 24.324 -4.315 -0.695 1.00 12.34 18 ALA F CA 1
ATOM 1265 C C . ALA F 1 19 ? 25.465 -5.333 -0.546 1.00 12.60 18 ALA F C 1
ATOM 1266 O O . ALA F 1 19 ? 26.456 -4.974 0.123 1.00 14.10 18 ALA F O 1
ATOM 1280 N N . THR F 1 21 ? 27.588 -6.365 -2.936 1.00 11.84 20 THR F N 1
ATOM 1281 C CA . THR F 1 21 ? 28.751 -5.937 -3.729 1.00 12.76 20 THR F CA 1
ATOM 1282 C C . THR F 1 21 ? 29.440 -4.802 -2.963 1.00 11.62 20 THR F C 1
ATOM 1283 O O . THR F 1 21 ? 30.698 -4.772 -2.898 1.00 12.09 20 THR F O 1
ATOM 1287 N N . ILE F 1 22 ? 28.676 -3.855 -2.413 1.00 11.76 21 ILE F N 1
ATOM 1288 C CA . ILE F 1 22 ? 29.309 -2.697 -1.739 1.00 11.95 21 ILE F CA 1
ATOM 1289 C C . ILE F 1 22 ? 30.045 -3.217 -0.487 1.00 12.14 21 ILE F C 1
ATOM 1290 O O . ILE F 1 22 ? 31.122 -2.668 -0.138 1.00 12.55 21 ILE F O 1
ATOM 1295 N N . LYS F 1 23 ? 29.502 -4.221 0.199 1.00 12.08 22 LYS F N 1
ATOM 1296 C CA . LYS F 1 23 ? 30.181 -4.809 1.371 1.00 12.17 22 LYS F CA 1
ATOM 1297 C C . LYS F 1 23 ? 31.486 -5.458 0.916 1.00 12.59 22 LYS F C 1
ATOM 1298 O O . LYS F 1 23 ? 32.477 -5.313 1.655 1.00 13.57 22 LYS F O 1
ATOM 1304 N N . GLU F 1 24 ? 31.514 -6.138 -0.232 1.00 13.04 23 GLU F N 1
ATOM 1305 C CA . GLU F 1 24 ? 32.771 -6.744 -0.745 1.00 14.33 23 GLU F CA 1
ATOM 1306 C C . GLU F 1 24 ? 33.818 -5.640 -0.944 1.00 12.38 23 GLU F C 1
ATOM 1307 O O . GLU F 1 24 ? 35.011 -5.849 -0.553 1.00 13.47 23 GLU F O 1
ATOM 1313 N N . ILE F 1 25 ? 33.418 -4.509 -1.522 1.00 13.09 24 ILE F N 1
ATOM 1314 C CA . ILE F 1 25 ? 34.342 -3.379 -1.745 1.00 12.49 24 ILE F CA 1
ATOM 1315 C C . ILE F 1 25 ? 34.861 -2.878 -0.389 1.00 13.00 24 ILE F C 1
ATOM 1316 O O . ILE F 1 25 ? 36.085 -2.723 -0.211 1.00 14.42 24 ILE F O 1
ATOM 1321 N N . ALA F 1 26 ? 33.965 -2.630 0.559 1.00 11.43 25 ALA F N 1
ATOM 1322 C CA . ALA F 1 26 ? 34.337 -2.095 1.890 1.00 12.53 25 ALA F CA 1
ATOM 1323 C C . ALA F 1 26 ? 35.341 -3.046 2.553 1.00 12.63 25 ALA F C 1
ATOM 1324 O O . ALA F 1 26 ? 36.306 -2.566 3.177 1.00 14.20 25 ALA F O 1
ATOM 1326 N N . GLN F 1 27 ? 35.107 -4.358 2.429 1.00 12.41 26 GLN F N 1
ATOM 1327 C CA . GLN F 1 27 ? 35.949 -5.353 3.134 1.00 12.06 26 GLN F CA 1
ATOM 1328 C C . GLN F 1 27 ? 37.334 -5.386 2.497 1.00 12.03 26 GLN F C 1
ATOM 1329 O O . GLN F 1 27 ? 38.303 -5.532 3.296 1.00 12.11 26 GLN F O 1
ATOM 1335 N N . THR F 1 28 ? 37.452 -5.243 1.186 1.00 11.67 27 THR F N 1
ATOM 1336 C CA . THR F 1 28 ? 38.759 -5.370 0.518 1.00 12.10 27 THR F CA 1
ATOM 1337 C C . THR F 1 28 ? 39.684 -4.236 0.973 1.00 11.88 27 THR F C 1
ATOM 1338 O O . THR F 1 28 ? 40.921 -4.472 1.125 1.00 12.42 27 THR F O 1
ATOM 1342 N N . ILE F 1 29 ? 39.139 -3.059 1.208 1.00 12.71 28 ILE F N 1
ATOM 1343 C CA . ILE F 1 29 ? 39.930 -1.856 1.515 1.00 11.63 28 ILE F CA 1
ATOM 1344 C C . ILE F 1 29 ? 40.157 -1.700 3.005 1.00 13.39 28 ILE F C 1
ATOM 1345 O O . ILE F 1 29 ? 40.891 -0.797 3.338 1.00 15.17 28 ILE F O 1
ATOM 1350 N N . LYS F 1 30 ? 39.505 -2.432 3.887 1.00 14.07 29 LYS F N 1
ATOM 1351 C CA . LYS F 1 30 ? 39.534 -2.274 5.348 1.00 15.49 29 LYS F CA 1
ATOM 1352 C C . LYS F 1 30 ? 40.679 -3.108 5.932 1.00 15.93 29 LYS F C 1
ATOM 1353 O O . LYS F 1 30 ? 40.770 -4.281 5.618 1.00 15.95 29 LYS F O 1
ATOM 1355 N N . GLY F 1 31 ? 41.503 -2.526 6.792 1.00 18.35 30 GLY F N 1
ATOM 1356 C CA . GLY F 1 31 ? 42.582 -3.235 7.515 1.00 21.75 30 GLY F CA 1
ATOM 1357 C C . GLY F 1 31 ? 42.041 -4.098 8.642 1.00 23.68 30 GLY F C 1
ATOM 1358 O O . GLY F 1 31 ? 40.955 -3.836 9.202 1.00 30.91 30 GLY F O 1
ATOM 1360 N N . GLY G 1 2 ? 0.417 5.826 -17.129 1.00 55.84 1 GLY G N 1
ATOM 1361 C CA . GLY G 1 2 ? 0.366 5.257 -15.734 1.00 46.39 1 GLY G CA 1
ATOM 1362 C C . GLY G 1 2 ? 1.524 5.726 -14.871 1.00 39.26 1 GLY G C 1
ATOM 1363 O O . GLY G 1 2 ? 2.464 4.952 -14.736 1.00 34.31 1 GLY G O 1
ATOM 1364 N N . GLU G 1 3 ? 1.424 6.931 -14.316 1.00 39.51 2 GLU G N 1
ATOM 1365 C CA . GLU G 1 3 ? 2.576 7.685 -13.762 1.00 34.96 2 GLU G CA 1
ATOM 1366 C C . GLU G 1 3 ? 3.231 6.895 -12.623 1.00 33.79 2 GLU G C 1
ATOM 1367 O O . GLU G 1 3 ? 4.454 6.809 -12.642 1.00 34.01 2 GLU G O 1
ATOM 1373 N N . ILE G 1 4 ? 2.499 6.339 -11.659 1.00 38.50 3 ILE G N 1
ATOM 1374 C CA . ILE G 1 4 ? 3.155 5.656 -10.506 1.00 38.91 3 ILE G CA 1
ATOM 1375 C C . ILE G 1 4 ? 3.873 4.416 -11.040 1.00 35.02 3 ILE G C 1
ATOM 1376 O O . ILE G 1 4 ? 5.082 4.235 -10.712 1.00 35.14 3 ILE G O 1
ATOM 1381 N N . ALA G 1 5 ? 3.183 3.581 -11.838 1.00 33.67 4 ALA G N 1
ATOM 1382 C CA . ALA G 1 5 ? 3.781 2.340 -12.369 1.00 33.55 4 ALA G CA 1
ATOM 1383 C C . ALA G 1 5 ? 5.031 2.704 -13.170 1.00 32.65 4 ALA G C 1
ATOM 1384 O O . ALA G 1 5 ? 6.040 2.020 -13.025 1.00 33.19 4 ALA G O 1
ATOM 1386 N N . GLN G 1 6 ? 4.951 3.738 -14.003 1.00 29.39 5 GLN G N 1
ATOM 1387 C CA . GLN G 1 6 ? 6.062 4.072 -14.923 1.00 31.06 5 GLN G CA 1
ATOM 1388 C C . GLN G 1 6 ? 7.251 4.562 -14.111 1.00 26.24 5 GLN G C 1
ATOM 1389 O O . GLN G 1 6 ? 8.366 4.211 -14.460 1.00 24.81 5 GLN G O 1
ATOM 1395 N N . THR G 1 7 ? 7.037 5.355 -13.075 1.00 23.94 6 THR G N 1
ATOM 1396 C CA . THR G 1 7 ? 8.144 5.913 -12.258 1.00 22.62 6 THR G CA 1
ATOM 1397 C C . THR G 1 7 ? 8.820 4.768 -11.529 1.00 19.23 6 THR G C 1
ATOM 1398 O O . THR G 1 7 ? 10.066 4.748 -11.483 1.00 20.04 6 THR G O 1
ATOM 1402 N N . ILE G 1 8 ? 8.066 3.858 -10.949 1.00 19.22 7 ILE G N 1
ATOM 1403 C CA . ILE G 1 8 ? 8.660 2.699 -10.230 1.00 18.40 7 ILE G CA 1
ATOM 1404 C C . ILE G 1 8 ? 9.449 1.825 -11.228 1.00 17.31 7 ILE G C 1
ATOM 1405 O O . ILE G 1 8 ? 10.499 1.312 -10.862 1.00 17.94 7 ILE G O 1
ATOM 1410 N N . LYS G 1 9 ? 8.943 1.629 -12.437 1.00 19.55 8 LYS G N 1
ATOM 1411 C CA . LYS G 1 9 ? 9.669 0.868 -13.498 1.00 19.65 8 LYS G CA 1
ATOM 1412 C C . LYS G 1 9 ? 10.992 1.587 -13.804 1.00 18.27 8 LYS G C 1
ATOM 1413 O O . LYS G 1 9 ? 12.001 0.900 -13.979 1.00 18.78 8 LYS G O 1
ATOM 1419 N N . GLU G 1 10 ? 10.985 2.911 -13.907 1.00 18.10 9 GLU G N 1
ATOM 1420 C CA . GLU G 1 10 ? 12.196 3.713 -14.213 1.00 19.61 9 GLU G CA 1
ATOM 1421 C C . GLU G 1 10 ? 13.182 3.534 -13.055 1.00 16.05 9 GLU G C 1
ATOM 1422 O O . GLU G 1 10 ? 14.389 3.370 -13.293 1.00 16.73 9 GLU G O 1
ATOM 1428 N N . ILE G 1 11 ? 12.719 3.560 -11.824 1.00 14.25 10 ILE G N 1
ATOM 1429 C CA . ILE G 1 11 ? 13.583 3.317 -10.629 1.00 13.18 10 ILE G CA 1
ATOM 1430 C C . ILE G 1 11 ? 14.192 1.918 -10.768 1.00 13.66 10 ILE G C 1
ATOM 1431 O O . ILE G 1 11 ? 15.413 1.763 -10.559 1.00 13.87 10 ILE G O 1
ATOM 1436 N N . ALA G 1 12 ? 13.407 0.904 -11.071 1.00 14.20 11 ALA G N 1
ATOM 1437 C CA . ALA G 1 12 ? 13.904 -0.486 -11.187 1.00 14.45 11 ALA G CA 1
ATOM 1438 C C . ALA G 1 12 ? 15.015 -0.546 -12.250 1.00 13.58 11 ALA G C 1
ATOM 1439 O O . ALA G 1 12 ? 16.033 -1.195 -12.023 1.00 14.01 11 ALA G O 1
ATOM 1441 N N . LYS G 1 13 ? 14.828 0.114 -13.383 1.00 13.61 12 LYS G N 1
ATOM 1442 C CA . LYS G 1 13 ? 15.827 0.107 -14.483 1.00 15.05 12 LYS G CA 1
ATOM 1443 C C . LYS G 1 13 ? 17.115 0.794 -14.013 1.00 13.41 12 LYS G C 1
ATOM 1444 O O . LYS G 1 13 ? 18.222 0.269 -14.287 1.00 14.27 12 LYS G O 1
ATOM 1450 N N . THR G 1 14 ? 17.001 1.938 -13.360 1.00 13.26 13 THR G N 1
ATOM 1451 C CA . THR G 1 14 ? 18.173 2.689 -12.887 1.00 13.56 13 THR G CA 1
ATOM 1452 C C . THR G 1 14 ? 18.924 1.848 -11.854 1.00 10.95 13 THR G C 1
ATOM 1453 O O . THR G 1 14 ? 20.176 1.844 -11.869 1.00 12.17 13 THR G O 1
ATOM 1457 N N . ILE G 1 15 ? 18.229 1.191 -10.947 1.00 11.45 14 ILE G N 1
ATOM 1458 C CA . ILE G 1 15 ? 18.881 0.369 -9.897 1.00 11.47 14 ILE G CA 1
ATOM 1459 C C . ILE G 1 15 ? 19.608 -0.801 -10.574 1.00 12.55 14 ILE G C 1
ATOM 1460 O O . ILE G 1 15 ? 20.696 -1.169 -10.102 1.00 13.05 14 ILE G O 1
ATOM 1465 N N . LYS G 1 16 ? 19.062 -1.375 -11.643 1.00 12.50 15 LYS G N 1
ATOM 1466 C CA . LYS G 1 16 ? 19.760 -2.456 -12.383 1.00 13.17 15 LYS G CA 1
ATOM 1467 C C . LYS G 1 16 ? 21.037 -1.890 -13.010 1.00 12.67 15 LYS G C 1
ATOM 1468 O O . LYS G 1 16 ? 22.072 -2.616 -12.992 1.00 14.41 15 LYS G O 1
ATOM 1474 N N . GLU G 1 17 ? 21.008 -0.665 -13.528 1.00 12.37 16 GLU G N 1
ATOM 1475 C CA . GLU G 1 17 ? 22.236 -0.018 -14.074 1.00 13.81 16 GLU G CA 1
ATOM 1476 C C . GLU G 1 17 ? 23.268 0.104 -12.953 1.00 13.50 16 GLU G C 1
ATOM 1477 O O . GLU G 1 17 ? 24.437 -0.227 -13.178 1.00 16.18 16 GLU G O 1
ATOM 1483 N N . ILE G 1 18 ? 22.867 0.579 -11.794 1.00 11.44 17 ILE G N 1
ATOM 1484 C CA . ILE G 1 18 ? 23.765 0.761 -10.624 1.00 11.88 17 ILE G CA 1
ATOM 1485 C C . ILE G 1 18 ? 24.362 -0.599 -10.265 1.00 12.77 17 ILE G C 1
ATOM 1486 O O . ILE G 1 18 ? 25.581 -0.646 -9.999 1.00 13.66 17 ILE G O 1
ATOM 1491 N N . ALA G 1 19 ? 23.554 -1.658 -10.218 1.00 11.31 18 ALA G N 1
ATOM 1492 C CA . ALA G 1 19 ? 24.046 -2.995 -9.830 1.00 11.48 18 ALA G CA 1
ATOM 1493 C C . ALA G 1 19 ? 25.149 -3.441 -10.801 1.00 12.70 18 ALA G C 1
ATOM 1494 O O . ALA G 1 19 ? 26.197 -3.953 -10.314 1.00 13.78 18 ALA G O 1
ATOM 1508 N N . THR G 1 21 ? 27.124 -1.448 -12.682 1.00 12.37 20 THR G N 1
ATOM 1509 C CA . THR G 1 21 ? 28.297 -0.552 -12.565 1.00 12.79 20 THR G CA 1
ATOM 1510 C C . THR G 1 21 ? 29.061 -0.919 -11.300 1.00 11.87 20 THR G C 1
ATOM 1511 O O . THR G 1 21 ? 30.292 -0.962 -11.360 1.00 13.16 20 THR G O 1
ATOM 1515 N N . ILE G 1 22 ? 28.376 -1.153 -10.181 1.00 11.26 21 ILE G N 1
ATOM 1516 C CA . ILE G 1 22 ? 29.104 -1.426 -8.923 1.00 12.39 21 ILE G CA 1
ATOM 1517 C C . ILE G 1 22 ? 29.845 -2.759 -9.058 1.00 12.09 21 ILE G C 1
ATOM 1518 O O . ILE G 1 22 ? 30.959 -2.879 -8.520 1.00 13.53 21 ILE G O 1
ATOM 1523 N N . LYS G 1 23 ? 29.290 -3.737 -9.754 1.00 12.53 22 LYS G N 1
ATOM 1524 C CA . LYS G 1 23 ? 29.990 -5.015 -9.993 1.00 13.35 22 LYS G CA 1
ATOM 1525 C C . LYS G 1 23 ? 31.245 -4.759 -10.836 1.00 13.47 22 LYS G C 1
ATOM 1526 O O . LYS G 1 23 ? 32.291 -5.361 -10.532 1.00 14.47 22 LYS G O 1
ATOM 1532 N N . GLU G 1 24 ? 31.157 -3.902 -11.844 1.00 13.24 23 GLU G N 1
ATOM 1533 C CA . GLU G 1 24 ? 32.349 -3.561 -12.680 1.00 13.63 23 GLU G CA 1
ATOM 1534 C C . GLU G 1 24 ? 33.435 -2.941 -11.789 1.00 13.68 23 GLU G C 1
ATOM 1535 O O . GLU G 1 24 ? 34.627 -3.279 -11.950 1.00 14.30 23 GLU G O 1
ATOM 1541 N N . ILE G 1 25 ? 33.041 -2.037 -10.902 1.00 14.02 24 ILE G N 1
ATOM 1542 C CA . ILE G 1 25 ? 33.988 -1.376 -9.958 1.00 13.69 24 ILE G CA 1
ATOM 1543 C C . ILE G 1 25 ? 34.614 -2.453 -9.073 1.00 13.96 24 ILE G C 1
ATOM 1544 O O . ILE G 1 25 ? 35.848 -2.474 -8.928 1.00 14.25 24 ILE G O 1
ATOM 1549 N N . ALA G 1 26 ? 33.818 -3.320 -8.471 1.00 12.91 25 ALA G N 1
ATOM 1550 C CA . ALA G 1 26 ? 34.319 -4.369 -7.550 1.00 14.94 25 ALA G CA 1
ATOM 1551 C C . ALA G 1 26 ? 35.301 -5.251 -8.297 1.00 16.46 25 ALA G C 1
ATOM 1552 O O . ALA G 1 26 ? 36.315 -5.643 -7.682 1.00 17.17 25 ALA G O 1
ATOM 1554 N N . GLN G 1 27 ? 35.042 -5.581 -9.557 1.00 16.65 26 GLN G N 1
ATOM 1555 C CA . GLN G 1 27 ? 35.932 -6.479 -10.337 1.00 18.89 26 GLN G CA 1
ATOM 1556 C C . GLN G 1 27 ? 37.267 -5.776 -10.590 1.00 20.38 26 GLN G C 1
ATOM 1557 O O . GLN G 1 27 ? 38.325 -6.443 -10.473 1.00 21.76 26 GLN G O 1
ATOM 1563 N N . THR G 1 28 ? 37.244 -4.493 -10.926 1.00 19.44 27 THR G N 1
ATOM 1564 C CA . THR G 1 28 ? 38.478 -3.739 -11.256 1.00 21.85 27 THR G CA 1
ATOM 1565 C C . THR G 1 28 ? 39.326 -3.628 -9.986 1.00 20.13 27 THR G C 1
ATOM 1566 O O . THR G 1 28 ? 40.561 -3.695 -10.084 1.00 23.07 27 THR G O 1
ATOM 1570 N N . ILE G 1 29 ? 38.706 -3.434 -8.832 1.00 18.47 28 ILE G N 1
ATOM 1571 C CA . ILE G 1 29 ? 39.438 -3.203 -7.555 1.00 18.85 28 ILE G CA 1
ATOM 1572 C C . ILE G 1 29 ? 40.029 -4.535 -7.060 1.00 19.95 28 ILE G C 1
ATOM 1573 O O . ILE G 1 29 ? 41.205 -4.524 -6.664 1.00 21.36 28 ILE G O 1
ATOM 1578 N N . LYS G 1 30 ? 39.271 -5.643 -7.198 1.00 19.72 29 LYS G N 1
ATOM 1579 C CA . LYS G 1 30 ? 39.691 -6.926 -6.576 1.00 22.07 29 LYS G CA 1
ATOM 1580 C C . LYS G 1 30 ? 40.514 -7.782 -7.549 1.00 24.61 29 LYS G C 1
ATOM 1581 O O . LYS G 1 30 ? 41.126 -8.731 -7.081 1.00 27.80 29 LYS G O 1
ATOM 1587 N N . GLY G 1 31 ? 40.527 -7.460 -8.845 1.00 26.17 30 GLY G N 1
ATOM 1588 C CA . GLY G 1 31 ? 40.970 -8.385 -9.906 1.00 31.38 30 GLY G CA 1
ATOM 1589 C C . GLY G 1 31 ? 40.557 -7.932 -11.294 1.00 36.11 30 GLY G C 1
ATOM 1590 O O . GLY G 1 31 ? 41.340 -8.120 -12.246 1.00 50.06 30 GLY G O 1
ATOM 1594 N N . GLY H 1 2 ? 0.645 15.377 -5.736 1.00 13.82 1 GLY H N 1
ATOM 1595 C CA . GLY H 1 2 ? 0.356 14.853 -4.399 1.00 13.39 1 GLY H CA 1
ATOM 1596 C C . GLY H 1 2 ? 1.602 14.338 -3.706 1.00 12.96 1 GLY H C 1
ATOM 1597 O O . GLY H 1 2 ? 2.629 14.116 -4.369 1.00 13.60 1 GLY H O 1
ATOM 1598 N N . GLU H 1 3 ? 1.535 14.158 -2.400 1.00 13.00 2 GLU H N 1
ATOM 1599 C CA . GLU H 1 3 ? 2.711 13.813 -1.552 1.00 15.24 2 GLU H CA 1
ATOM 1600 C C . GLU H 1 3 ? 3.343 12.492 -1.984 1.00 13.52 2 GLU H C 1
ATOM 1601 O O . GLU H 1 3 ? 4.569 12.434 -2.080 1.00 14.70 2 GLU H O 1
ATOM 1607 N N . ILE H 1 4 ? 2.570 11.450 -2.279 1.00 13.41 3 ILE H N 1
ATOM 1608 C CA . ILE H 1 4 ? 3.174 10.134 -2.669 1.00 13.32 3 ILE H CA 1
ATOM 1609 C C . ILE H 1 4 ? 3.863 10.329 -4.024 1.00 13.52 3 ILE H C 1
ATOM 1610 O O . ILE H 1 4 ? 5.016 9.902 -4.176 1.00 14.01 3 ILE H O 1
ATOM 1615 N N . ALA H 1 5 ? 3.196 10.925 -5.009 1.00 13.59 4 ALA H N 1
ATOM 1616 C CA . ALA H 1 5 ? 3.782 11.152 -6.348 1.00 14.51 4 ALA H CA 1
ATOM 1617 C C . ALA H 1 5 ? 5.070 11.965 -6.204 1.00 13.57 4 ALA H C 1
ATOM 1618 O O . ALA H 1 5 ? 6.064 11.631 -6.867 1.00 14.48 4 ALA H O 1
ATOM 1620 N N . GLN H 1 6 ? 5.071 13.001 -5.382 1.00 13.34 5 GLN H N 1
ATOM 1621 C CA . GLN H 1 6 ? 6.234 13.912 -5.282 1.00 13.77 5 GLN H CA 1
ATOM 1622 C C . GLN H 1 6 ? 7.401 13.146 -4.639 1.00 12.75 5 GLN H C 1
ATOM 1623 O O . GLN H 1 6 ? 8.534 13.333 -5.087 1.00 14.55 5 GLN H O 1
ATOM 1629 N N . THR H 1 7 ? 7.145 12.322 -3.630 1.00 11.91 6 THR H N 1
ATOM 1630 C CA . THR H 1 7 ? 8.214 11.574 -2.938 1.00 13.72 6 THR H CA 1
ATOM 1631 C C . THR H 1 7 ? 8.807 10.566 -3.916 1.00 13.81 6 THR H C 1
ATOM 1632 O O . THR H 1 7 ? 10.044 10.415 -3.947 1.00 14.62 6 THR H O 1
ATOM 1636 N N . ILE H 1 8 ? 7.982 9.858 -4.674 1.00 12.98 7 ILE H N 1
ATOM 1637 C CA . ILE H 1 8 ? 8.498 8.853 -5.638 1.00 14.65 7 ILE H CA 1
ATOM 1638 C C . ILE H 1 8 ? 9.324 9.567 -6.713 1.00 15.08 7 ILE H C 1
ATOM 1639 O O . ILE H 1 8 ? 10.369 9.009 -7.127 1.00 15.96 7 ILE H O 1
ATOM 1644 N N . LYS H 1 9 ? 8.887 10.738 -7.173 1.00 14.21 8 LYS H N 1
ATOM 1645 C CA . LYS H 1 9 ? 9.669 11.544 -8.152 1.00 15.37 8 LYS H CA 1
ATOM 1646 C C . LYS H 1 9 ? 11.029 11.889 -7.550 1.00 14.70 8 LYS H C 1
ATOM 1647 O O . LYS H 1 9 ? 12.030 11.796 -8.288 1.00 17.20 8 LYS H O 1
ATOM 1653 N N . GLU H 1 10 ? 11.066 12.303 -6.288 1.00 14.09 9 GLU H N 1
ATOM 1654 C CA . GLU H 1 10 ? 12.313 12.707 -5.595 1.00 16.33 9 GLU H CA 1
ATOM 1655 C C . GLU H 1 10 ? 13.233 11.489 -5.529 1.00 15.48 9 GLU H C 1
ATOM 1656 O O . GLU H 1 10 ? 14.450 11.636 -5.807 1.00 17.12 9 GLU H O 1
ATOM 1662 N N . ILE H 1 11 ? 12.701 10.322 -5.206 1.00 14.17 10 ILE H N 1
ATOM 1663 C CA . ILE H 1 11 ? 13.500 9.071 -5.149 1.00 13.16 10 ILE H CA 1
ATOM 1664 C C . ILE H 1 11 ? 14.075 8.816 -6.536 1.00 12.49 10 ILE H C 1
ATOM 1665 O O . ILE H 1 11 ? 15.307 8.527 -6.640 1.00 14.51 10 ILE H O 1
ATOM 1670 N N . ALA H 1 12 ? 13.263 8.886 -7.584 1.00 14.59 11 ALA H N 1
ATOM 1671 C CA . ALA H 1 12 ? 13.722 8.589 -8.959 1.00 14.91 11 ALA H CA 1
ATOM 1672 C C . ALA H 1 12 ? 14.876 9.526 -9.321 1.00 15.69 11 ALA H C 1
ATOM 1673 O O . ALA H 1 12 ? 15.901 9.052 -9.888 1.00 16.77 11 ALA H O 1
ATOM 1675 N N . LYS H 1 13 ? 14.751 10.806 -8.991 1.00 15.47 12 LYS H N 1
ATOM 1676 C CA . LYS H 1 13 ? 15.776 11.816 -9.353 1.00 16.96 12 LYS H CA 1
ATOM 1677 C C . LYS H 1 13 ? 17.066 11.508 -8.594 1.00 15.16 12 LYS H C 1
ATOM 1678 O O . LYS H 1 13 ? 18.156 11.586 -9.190 1.00 16.57 12 LYS H O 1
ATOM 1684 N N . THR H 1 14 ? 16.965 11.215 -7.311 1.00 13.98 13 THR H N 1
ATOM 1685 C CA . THR H 1 14 ? 18.161 10.965 -6.480 1.00 14.71 13 THR H CA 1
ATOM 1686 C C . THR H 1 14 ? 18.852 9.695 -6.952 1.00 13.93 13 THR H C 1
ATOM 1687 O O . THR H 1 14 ? 20.096 9.669 -6.992 1.00 14.41 13 THR H O 1
ATOM 1691 N N . ILE H 1 15 ? 18.102 8.662 -7.314 1.00 13.19 14 ILE H N 1
ATOM 1692 C CA . ILE H 1 15 ? 18.730 7.397 -7.791 1.00 13.28 14 ILE H CA 1
ATOM 1693 C C . ILE H 1 15 ? 19.453 7.681 -9.111 1.00 14.27 14 ILE H C 1
ATOM 1694 O O . ILE H 1 15 ? 20.543 7.106 -9.328 1.00 14.42 14 ILE H O 1
ATOM 1699 N N . LYS H 1 16 ? 18.905 8.532 -9.974 1.00 14.29 15 LYS H N 1
ATOM 1700 C CA . LYS H 1 16 ? 19.610 8.913 -11.226 1.00 16.49 15 LYS H CA 1
ATOM 1701 C C . LYS H 1 16 ? 20.895 9.676 -10.889 1.00 17.00 15 LYS H C 1
ATOM 1702 O O . LYS H 1 16 ? 21.860 9.476 -11.576 1.00 17.89 15 LYS H O 1
ATOM 1708 N N . GLU H 1 17 ? 20.905 10.525 -9.867 1.00 16.14 16 GLU H N 1
ATOM 1709 C CA . GLU H 1 17 ? 22.152 11.231 -9.423 1.00 16.71 16 GLU H CA 1
ATOM 1710 C C . GLU H 1 17 ? 23.178 10.181 -9.009 1.00 14.70 16 GLU H C 1
ATOM 1711 O O . GLU H 1 17 ? 24.346 10.292 -9.394 1.00 14.97 16 GLU H O 1
ATOM 1717 N N . ILE H 1 18 ? 22.780 9.214 -8.216 1.00 12.98 17 ILE H N 1
ATOM 1718 C CA . ILE H 1 18 ? 23.696 8.130 -7.757 1.00 12.90 17 ILE H CA 1
ATOM 1719 C C . ILE H 1 18 ? 24.226 7.374 -8.978 1.00 13.20 17 ILE H C 1
ATOM 1720 O O . ILE H 1 18 ? 25.425 7.059 -9.022 1.00 12.76 17 ILE H O 1
ATOM 1725 N N . ALA H 1 19 ? 23.373 7.052 -9.938 1.00 13.22 18 ALA H N 1
ATOM 1726 C CA . ALA H 1 19 ? 23.770 6.316 -11.156 1.00 14.78 18 ALA H CA 1
ATOM 1727 C C . ALA H 1 19 ? 24.823 7.119 -11.908 1.00 15.40 18 ALA H C 1
ATOM 1728 O O . ALA H 1 19 ? 25.803 6.513 -12.345 1.00 16.12 18 ALA H O 1
ATOM 1742 N N . THR H 1 21 ? 26.949 9.367 -10.577 1.00 14.20 20 THR H N 1
ATOM 1743 C CA . THR H 1 21 ? 28.188 9.444 -9.778 1.00 14.62 20 THR H CA 1
ATOM 1744 C C . THR H 1 21 ? 28.895 8.095 -9.862 1.00 14.61 20 THR H C 1
ATOM 1745 O O . THR H 1 21 ? 30.1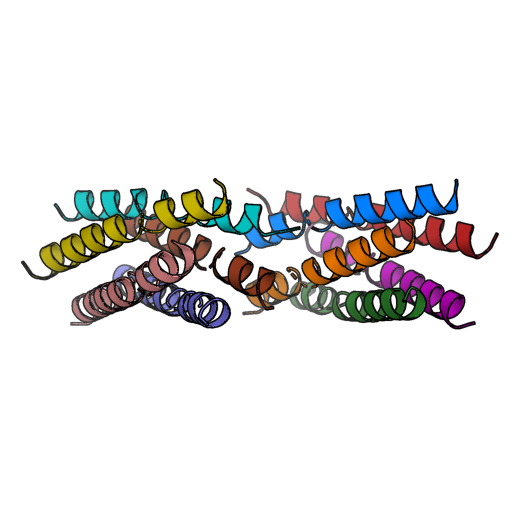10 8.089 -10.002 1.00 16.08 20 THR H O 1
ATOM 1749 N N . ILE H 1 22 ? 28.177 6.984 -9.775 1.00 14.11 21 ILE H N 1
ATOM 1750 C CA . ILE H 1 22 ? 28.860 5.665 -9.791 1.00 14.19 21 ILE H CA 1
ATOM 1751 C C . ILE H 1 22 ? 29.481 5.449 -11.181 1.00 14.01 21 ILE H C 1
ATOM 1752 O O . ILE H 1 22 ? 30.543 4.833 -11.288 1.00 14.51 21 ILE H O 1
ATOM 1757 N N . LYS H 1 23 ? 28.868 5.917 -12.244 1.00 14.86 22 LYS H N 1
ATOM 1758 C CA . LYS H 1 23 ? 29.460 5.836 -13.600 1.00 17.49 22 LYS H CA 1
ATOM 1759 C C . LYS H 1 23 ? 30.747 6.675 -13.644 1.00 18.02 22 LYS H C 1
ATOM 1760 O O . LYS H 1 23 ? 31.738 6.235 -14.255 1.00 21.12 22 LYS H O 1
ATOM 1766 N N . GLU H 1 24 ? 30.759 7.843 -13.019 1.00 18.20 23 GLU H N 1
ATOM 1767 C CA . GLU H 1 24 ? 31.986 8.678 -12.952 1.00 20.06 23 GLU H CA 1
ATOM 1768 C C . GLU H 1 24 ? 33.090 7.902 -12.211 1.00 17.34 23 GLU H C 1
ATOM 1769 O O . GLU H 1 24 ? 34.249 7.950 -12.612 1.00 18.32 23 GLU H O 1
ATOM 1775 N N . ILE H 1 25 ? 32.750 7.240 -11.126 1.00 15.59 24 ILE H N 1
ATOM 1776 C CA . ILE H 1 25 ? 33.708 6.386 -10.359 1.00 15.21 24 ILE H CA 1
ATOM 1777 C C . ILE H 1 25 ? 34.212 5.270 -11.270 1.00 15.95 24 ILE H C 1
ATOM 1778 O O . ILE H 1 25 ? 35.411 5.054 -11.339 1.00 18.29 24 ILE H O 1
ATOM 1783 N N . ALA H 1 26 ? 33.343 4.555 -11.956 1.00 16.65 25 ALA H N 1
ATOM 1784 C CA . ALA H 1 26 ? 33.739 3.453 -12.873 1.00 18.21 25 ALA H CA 1
ATOM 1785 C C . ALA H 1 26 ? 34.693 3.990 -13.931 1.00 19.79 25 ALA H C 1
ATOM 1786 O O . ALA H 1 26 ? 35.629 3.298 -14.261 1.00 21.42 25 ALA H O 1
ATOM 1788 N N . GLN H 1 27 ? 34.474 5.184 -14.453 1.00 21.64 26 GLN H N 1
ATOM 1789 C CA . GLN H 1 27 ? 35.370 5.789 -15.480 1.00 25.37 26 GLN H CA 1
ATOM 1790 C C . GLN H 1 27 ? 36.758 6.092 -14.876 1.00 26.06 26 GLN H C 1
ATOM 1791 O O . GLN H 1 27 ? 37.771 5.810 -15.517 1.00 30.56 26 GLN H O 1
ATOM 1793 N N . THR H 1 28 ? 36.794 6.640 -13.668 1.00 23.66 27 THR H N 1
ATOM 1794 C CA . THR H 1 28 ? 38.058 7.013 -12.974 1.00 24.39 27 THR H CA 1
ATOM 1795 C C . THR H 1 28 ? 38.863 5.728 -12.715 1.00 26.26 27 THR H C 1
ATOM 1796 O O . THR H 1 28 ? 40.070 5.759 -12.787 1.00 29.64 27 THR H O 1
ATOM 1800 N N . ILE H 1 29 ? 38.196 4.638 -12.351 1.00 24.71 28 ILE H N 1
ATOM 1801 C CA . ILE H 1 29 ? 38.875 3.380 -11.928 1.00 26.60 28 ILE H CA 1
ATOM 1802 C C . ILE H 1 29 ? 39.316 2.592 -13.170 1.00 27.05 28 ILE H C 1
ATOM 1803 O O . ILE H 1 29 ? 40.420 2.080 -13.144 1.00 29.25 28 ILE H O 1
ATOM 1808 N N . LYS H 1 30 ? 38.538 2.616 -14.248 1.00 28.20 29 LYS H N 1
ATOM 1809 C CA . LYS H 1 30 ? 38.758 1.637 -15.374 1.00 31.18 29 LYS H CA 1
ATOM 1810 C C . LYS H 1 30 ? 39.563 2.284 -16.490 1.00 34.24 29 LYS H C 1
ATOM 1811 O O . LYS H 1 30 ? 40.231 1.502 -17.229 1.00 36.10 29 LYS H O 1
ATOM 1817 N N . GLY H 1 31 ? 39.422 3.604 -16.666 1.00 40.01 30 GLY H N 1
ATOM 1818 N N . GLY I 1 2 ? 1.221 9.105 8.107 1.00 31.42 1 GLY I N 1
ATOM 1819 C CA . GLY I 1 2 ? 0.581 7.934 7.396 1.00 31.09 1 GLY I CA 1
ATOM 1820 C C . GLY I 1 2 ? 1.647 6.979 6.909 1.00 30.05 1 GLY I C 1
ATOM 1821 O O . GLY I 1 2 ? 2.624 7.504 6.368 1.00 36.00 1 GLY I O 1
ATOM 1822 N N . GLU I 1 3 ? 1.496 5.668 7.158 1.00 28.97 2 GLU I N 1
ATOM 1823 C CA . GLU I 1 3 ? 2.601 4.690 7.115 1.00 28.80 2 GLU I CA 1
ATOM 1824 C C . GLU I 1 3 ? 3.263 4.691 5.734 1.00 20.17 2 GLU I C 1
ATOM 1825 O O . GLU I 1 3 ? 4.484 4.754 5.739 1.00 22.11 2 GLU I O 1
ATOM 1831 N N . ILE I 1 4 ? 2.550 4.603 4.614 1.00 20.06 3 ILE I N 1
ATOM 1832 C CA . ILE I 1 4 ? 3.249 4.505 3.296 1.00 19.12 3 ILE I CA 1
ATOM 1833 C C . ILE I 1 4 ? 4.003 5.801 3.037 1.00 18.11 3 ILE I C 1
ATOM 1834 O O . ILE I 1 4 ? 5.206 5.725 2.676 1.00 18.30 3 ILE I O 1
ATOM 1839 N N . ALA I 1 5 ? 3.351 6.953 3.204 1.00 16.35 4 ALA I N 1
ATOM 1840 C CA . ALA I 1 5 ? 3.992 8.261 2.944 1.00 17.14 4 ALA I CA 1
ATOM 1841 C C . ALA I 1 5 ? 5.242 8.379 3.806 1.00 16.76 4 ALA I C 1
ATOM 1842 O O . ALA I 1 5 ? 6.277 8.793 3.278 1.00 16.62 4 ALA I O 1
ATOM 1844 N N . GLN I 1 6 ? 5.139 8.020 5.087 1.00 18.46 5 GLN I N 1
ATOM 1845 C CA . GLN I 1 6 ? 6.258 8.250 6.031 1.00 20.15 5 GLN I CA 1
ATOM 1846 C C . GLN I 1 6 ? 7.420 7.328 5.644 1.00 17.86 5 GLN I C 1
ATOM 1847 O O . GLN I 1 6 ? 8.581 7.792 5.687 1.00 18.19 5 GLN I O 1
ATOM 1853 N N . THR I 1 7 ? 7.137 6.083 5.273 1.00 18.14 6 THR I N 1
ATOM 1854 C CA . THR I 1 7 ? 8.202 5.110 4.967 1.00 17.11 6 THR I CA 1
ATOM 1855 C C . THR I 1 7 ? 8.902 5.555 3.691 1.00 14.18 6 THR I C 1
ATOM 1856 O O . THR I 1 7 ? 10.166 5.479 3.633 1.00 14.21 6 THR I O 1
ATOM 1860 N N . ILE I 1 8 ? 8.162 5.973 2.667 1.00 14.53 7 ILE I N 1
ATOM 1861 C CA . ILE I 1 8 ? 8.856 6.358 1.415 1.00 13.76 7 ILE I CA 1
ATOM 1862 C C . ILE I 1 8 ? 9.595 7.678 1.643 1.00 13.89 7 ILE I C 1
ATOM 1863 O O . ILE I 1 8 ? 10.637 7.840 1.015 1.00 14.68 7 ILE I O 1
ATOM 1868 N N . LYS I 1 9 ? 9.149 8.576 2.500 1.00 14.02 8 LYS I N 1
ATOM 1869 C CA . LYS I 1 9 ? 9.922 9.803 2.851 1.00 15.62 8 LYS I CA 1
ATOM 1870 C C . LYS I 1 9 ? 11.237 9.372 3.511 1.00 15.25 8 LYS I C 1
ATOM 1871 O O . LYS I 1 9 ? 12.265 9.988 3.198 1.00 15.44 8 LYS I O 1
ATOM 1877 N N . GLU I 1 10 ? 11.200 8.391 4.403 1.00 15.47 9 GLU I N 1
ATOM 1878 C CA . GLU I 1 10 ? 12.413 7.887 5.105 1.00 16.37 9 GLU I CA 1
ATOM 1879 C C . GLU I 1 10 ? 13.376 7.305 4.053 1.00 15.13 9 GLU I C 1
ATOM 1880 O O . GLU I 1 10 ? 14.603 7.567 4.121 1.00 17.77 9 GLU I O 1
ATOM 1882 N N . ILE I 1 11 ? 12.849 6.549 3.095 1.00 12.74 10 ILE I N 1
ATOM 1883 C CA . ILE I 1 11 ? 13.671 5.996 1.992 1.00 14.03 10 ILE I CA 1
ATOM 1884 C C . ILE I 1 11 ? 14.312 7.158 1.228 1.00 13.14 10 ILE I C 1
ATOM 1885 O O . ILE I 1 11 ? 15.524 7.126 0.934 1.00 14.21 10 ILE I O 1
ATOM 1890 N N . ALA I 1 12 ? 13.535 8.167 0.860 1.00 12.70 11 ALA I N 1
ATOM 1891 C CA . ALA I 1 12 ? 14.056 9.320 0.084 1.00 14.62 11 ALA I CA 1
ATOM 1892 C C . ALA I 1 12 ? 15.197 9.991 0.849 1.00 13.94 11 ALA I C 1
ATOM 1893 O O . ALA I 1 12 ? 16.220 10.329 0.228 1.00 15.17 11 ALA I O 1
ATOM 1895 N N . LYS I 1 13 ? 15.057 10.164 2.148 1.00 14.14 12 LYS I N 1
ATOM 1896 C CA . LYS I 1 13 ? 16.093 10.835 2.975 1.00 16.56 12 LYS I CA 1
ATOM 1897 C C . LYS I 1 13 ? 17.361 9.976 3.002 1.00 14.95 12 LYS I C 1
ATOM 1898 O O . LYS I 1 13 ? 18.483 10.529 2.876 1.00 15.94 12 LYS I O 1
ATOM 1904 N N . THR I 1 14 ? 17.211 8.672 3.186 1.00 14.03 13 THR I N 1
ATOM 1905 C CA . THR I 1 14 ? 18.370 7.764 3.248 1.00 14.42 13 THR I CA 1
ATOM 1906 C C . THR I 1 14 ? 19.099 7.782 1.891 1.00 13.89 13 THR I C 1
ATOM 1907 O O . THR I 1 14 ? 20.354 7.769 1.852 1.00 14.68 13 THR I O 1
ATOM 1911 N N . ILE I 1 15 ? 18.357 7.755 0.793 1.00 12.29 14 ILE I N 1
ATOM 1912 C CA . ILE I 1 15 ? 18.985 7.751 -0.551 1.00 12.00 14 ILE I CA 1
ATOM 1913 C C . ILE I 1 15 ? 19.745 9.076 -0.757 1.00 11.04 14 ILE I C 1
ATOM 1914 O O . ILE I 1 15 ? 20.796 9.080 -1.391 1.00 12.73 14 ILE I O 1
ATOM 1919 N N . LYS I 1 16 ? 19.237 10.195 -0.261 1.00 12.98 15 LYS I N 1
ATOM 1920 C CA . LYS I 1 16 ? 19.952 11.491 -0.328 1.00 14.78 15 LYS I CA 1
ATOM 1921 C C . LYS I 1 16 ? 21.252 11.409 0.478 1.00 15.01 15 LYS I C 1
ATOM 1922 O O . LYS I 1 16 ? 22.261 11.985 0.016 1.00 16.49 15 LYS I O 1
ATOM 1928 N N . GLU I 1 17 ? 21.261 10.733 1.628 1.00 16.29 16 GLU I N 1
ATOM 1929 C CA . GLU I 1 17 ? 22.505 10.540 2.423 1.00 18.73 16 GLU I CA 1
ATOM 1930 C C . GLU I 1 17 ? 23.511 9.775 1.556 1.00 15.36 16 GLU I C 1
ATOM 1931 O O . GLU I 1 17 ? 24.716 10.188 1.468 1.00 16.85 16 GLU I O 1
ATOM 1937 N N . ILE I 1 18 ? 23.063 8.693 0.931 1.00 13.09 17 ILE I N 1
ATOM 1938 C CA . ILE I 1 18 ? 23.931 7.861 0.061 1.00 12.67 17 ILE I CA 1
ATOM 1939 C C . ILE I 1 18 ? 24.489 8.737 -1.073 1.00 12.47 17 ILE I C 1
ATOM 1940 O O . ILE I 1 18 ? 25.678 8.633 -1.389 1.00 13.03 17 ILE I O 1
ATOM 1945 N N . ALA I 1 19 ? 23.644 9.557 -1.709 1.00 12.42 18 ALA I N 1
ATOM 1946 C CA . ALA I 1 19 ? 24.049 10.399 -2.848 1.00 12.65 18 ALA I CA 1
ATOM 1947 C C . ALA I 1 19 ? 25.184 11.342 -2.408 1.00 12.44 18 ALA I C 1
ATOM 1948 O O . ALA I 1 19 ? 26.189 11.444 -3.197 1.00 14.53 18 ALA I O 1
ATOM 1962 N N . THR I 1 21 ? 27.373 10.870 0.100 1.00 13.18 20 THR I N 1
ATOM 1963 C CA . THR I 1 21 ? 28.564 10.100 0.486 1.00 15.32 20 THR I CA 1
ATOM 1964 C C . THR I 1 21 ? 29.234 9.603 -0.783 1.00 12.47 20 THR I C 1
ATOM 1965 O O . THR I 1 21 ? 30.464 9.655 -0.861 1.00 14.24 20 THR I O 1
ATOM 1969 N N . ILE I 1 22 ? 28.467 9.113 -1.762 1.00 12.56 21 ILE I N 1
ATOM 1970 C CA . ILE I 1 22 ? 29.094 8.543 -2.979 1.00 12.89 21 ILE I CA 1
ATOM 1971 C C . ILE I 1 22 ? 29.809 9.671 -3.731 1.00 11.89 21 ILE I C 1
ATOM 1972 O O . ILE I 1 22 ? 30.910 9.405 -4.300 1.00 11.89 21 ILE I O 1
ATOM 1977 N N . LYS I 1 23 ? 29.263 10.882 -3.734 1.00 12.63 22 LYS I N 1
ATOM 1978 C CA . LYS I 1 23 ? 29.935 12.011 -4.391 1.00 15.35 22 LYS I CA 1
ATOM 1979 C C . LYS I 1 23 ? 31.243 12.327 -3.664 1.00 13.31 22 LYS I C 1
ATOM 1980 O O . LYS I 1 23 ? 32.245 12.596 -4.371 1.00 14.31 22 LYS I O 1
ATOM 1986 N N . GLU I 1 24 ? 31.250 12.273 -2.329 1.00 13.16 23 GLU I N 1
ATOM 1987 C CA . GLU I 1 24 ? 32.487 12.524 -1.555 1.00 15.15 23 GLU I CA 1
ATOM 1988 C C . GLU I 1 24 ? 33.544 11.489 -1.977 1.00 13.98 23 GLU I C 1
ATOM 1989 O O . GLU I 1 24 ? 34.743 11.875 -2.175 1.00 16.76 23 GLU I O 1
ATOM 1995 N N . ILE I 1 25 ? 33.144 10.212 -2.085 1.00 13.28 24 ILE I N 1
ATOM 1996 C CA . ILE I 1 25 ? 34.092 9.141 -2.479 1.00 12.83 24 ILE I CA 1
ATOM 1997 C C . ILE I 1 25 ? 34.626 9.441 -3.881 1.00 12.94 24 ILE I C 1
ATOM 1998 O O . ILE I 1 25 ? 35.870 9.392 -4.084 1.00 14.42 24 ILE I O 1
ATOM 2003 N N . ALA I 1 26 ? 33.745 9.727 -4.835 1.00 13.38 25 ALA I N 1
ATOM 2004 C CA . ALA I 1 26 ? 34.162 9.981 -6.232 1.00 14.46 25 ALA I CA 1
ATOM 2005 C C . ALA I 1 26 ? 35.172 11.130 -6.272 1.00 12.67 25 ALA I C 1
ATOM 2006 O O . ALA I 1 26 ? 36.159 11.048 -7.025 1.00 14.42 25 ALA I O 1
ATOM 2008 N N . GLN I 1 27 ? 34.922 12.179 -5.487 1.00 11.92 26 GLN I N 1
ATOM 2009 C CA . GLN I 1 27 ? 35.774 13.387 -5.522 1.00 13.16 26 GLN I CA 1
ATOM 2010 C C . GLN I 1 27 ? 37.148 13.082 -4.935 1.00 12.60 26 GLN I C 1
ATOM 2011 O O . GLN I 1 27 ? 38.134 13.612 -5.506 1.00 13.55 26 GLN I O 1
ATOM 2017 N N . THR I 1 28 ? 37.233 12.263 -3.895 1.00 13.35 27 THR I N 1
ATOM 2018 C CA . THR I 1 28 ? 38.515 11.988 -3.222 1.00 15.27 27 THR I CA 1
ATOM 2019 C C . THR I 1 28 ? 39.459 11.264 -4.182 1.00 15.22 27 THR I C 1
ATOM 2020 O O . THR I 1 28 ? 40.675 11.514 -4.153 1.00 15.49 27 THR I O 1
ATOM 2024 N N . ILE I 1 29 ? 38.931 10.392 -5.027 1.00 13.42 28 ILE I N 1
ATOM 2025 C CA . ILE I 1 29 ? 39.760 9.555 -5.931 1.00 15.47 28 ILE I CA 1
ATOM 2026 C C . ILE I 1 29 ? 39.985 10.208 -7.280 1.00 15.29 28 ILE I C 1
ATOM 2027 O O . ILE I 1 29 ? 40.690 9.620 -8.047 1.00 17.72 28 ILE I O 1
ATOM 2032 N N . LYS I 1 30 ? 39.338 11.311 -7.623 1.00 15.00 29 LYS I N 1
ATOM 2033 C CA . LYS I 1 30 ? 39.397 11.965 -8.949 1.00 18.20 29 LYS I CA 1
ATOM 2034 C C . LYS I 1 30 ? 40.573 12.947 -9.023 1.00 17.02 29 LYS I C 1
ATOM 2035 O O . LYS I 1 30 ? 40.726 13.766 -8.104 1.00 16.53 29 LYS I O 1
ATOM 2041 N N . GLY I 1 31 ? 41.395 12.868 -10.075 1.00 20.00 30 GLY I N 1
ATOM 2042 C CA . GLY I 1 31 ? 42.585 13.713 -10.264 1.00 23.34 30 GLY I CA 1
ATOM 2043 C C . GLY I 1 31 ? 42.246 15.115 -10.724 1.00 27.28 30 GLY I C 1
ATOM 2044 O O . GLY I 1 31 ? 43.175 15.930 -10.602 1.00 34.89 30 GLY I O 1
ATOM 2049 N N . GLY J 1 2 ? 0.736 -6.895 4.542 1.00 12.69 1 GLY J N 1
ATOM 2050 C CA . GLY J 1 2 ? 0.510 -7.144 3.121 1.00 12.59 1 GLY J CA 1
ATOM 2051 C C . GLY J 1 2 ? 1.783 -7.137 2.304 1.00 11.68 1 GLY J C 1
ATOM 2052 O O . GLY J 1 2 ? 2.792 -6.556 2.768 1.00 13.52 1 GLY J O 1
ATOM 2053 N N . GLU J 1 3 ? 1.730 -7.681 1.101 1.00 12.63 2 GLU J N 1
ATOM 2054 C CA . GLU J 1 3 ? 2.940 -7.856 0.245 1.00 13.17 2 GLU J CA 1
ATOM 2055 C C . GLU J 1 3 ? 3.560 -6.492 -0.079 1.00 13.21 2 GLU J C 1
ATOM 2056 O O . GLU J 1 3 ? 4.784 -6.391 0.024 1.00 13.30 2 GLU J O 1
ATOM 2062 N N . ILE J 1 4 ? 2.787 -5.482 -0.472 1.00 12.01 3 ILE J N 1
ATOM 2063 C CA . ILE J 1 4 ? 3.388 -4.157 -0.807 1.00 12.50 3 ILE J CA 1
ATOM 2064 C C . ILE J 1 4 ? 4.068 -3.575 0.443 1.00 11.64 3 ILE J C 1
ATOM 2065 O O . ILE J 1 4 ? 5.213 -3.138 0.358 1.00 12.98 3 ILE J O 1
ATOM 2070 N N . ALA J 1 5 ? 3.393 -3.539 1.574 1.00 11.79 4 ALA J N 1
ATOM 2071 C CA . ALA J 1 5 ? 3.923 -2.981 2.830 1.00 12.04 4 ALA J CA 1
ATOM 2072 C C . ALA J 1 5 ? 5.220 -3.721 3.198 1.00 11.96 4 ALA J C 1
ATOM 2073 O O . ALA J 1 5 ? 6.207 -3.056 3.580 1.00 13.56 4 ALA J O 1
ATOM 2075 N N . GLN J 1 6 ? 5.219 -5.040 3.094 1.00 12.11 5 GLN J N 1
ATOM 2076 C CA . GLN J 1 6 ? 6.368 -5.851 3.561 1.00 12.05 5 GLN J CA 1
ATOM 2077 C C . GLN J 1 6 ? 7.560 -5.566 2.615 1.00 10.99 5 GLN J C 1
ATOM 2078 O O . GLN J 1 6 ? 8.704 -5.471 3.102 1.00 13.34 5 GLN J O 1
ATOM 2084 N N . THR J 1 7 ? 7.320 -5.458 1.314 1.00 10.70 6 THR J N 1
ATOM 2085 C CA . THR J 1 7 ? 8.403 -5.220 0.339 1.00 11.08 6 THR J CA 1
ATOM 2086 C C . THR J 1 7 ? 8.989 -3.841 0.580 1.00 11.26 6 THR J C 1
ATOM 2087 O O . THR J 1 7 ? 10.227 -3.707 0.536 1.00 12.19 6 THR J O 1
ATOM 2091 N N . ILE J 1 8 ? 8.177 -2.831 0.792 1.00 11.08 7 ILE J N 1
ATOM 2092 C CA . ILE J 1 8 ? 8.687 -1.450 1.045 1.00 11.30 7 ILE J CA 1
ATOM 2093 C C . ILE J 1 8 ? 9.503 -1.447 2.350 1.00 13.08 7 ILE J C 1
ATOM 2094 O O . ILE J 1 8 ? 10.541 -0.761 2.374 1.00 13.88 7 ILE J O 1
ATOM 2099 N N . LYS J 1 9 ? 9.061 -2.174 3.385 1.00 12.56 8 LYS J N 1
ATOM 2100 C CA . LYS J 1 9 ? 9.846 -2.283 4.643 1.00 12.52 8 LYS J CA 1
ATOM 2101 C C . LYS J 1 9 ? 11.225 -2.900 4.339 1.00 12.50 8 LYS J C 1
ATOM 2102 O O . LYS J 1 9 ? 12.223 -2.398 4.895 1.00 13.49 8 LYS J O 1
ATOM 2108 N N . GLU J 1 10 ? 11.256 -3.953 3.521 1.00 12.06 9 GLU J N 1
ATOM 2109 C CA . GLU J 1 10 ? 12.503 -4.669 3.170 1.00 13.63 9 GLU J CA 1
ATOM 2110 C C . GLU J 1 10 ? 13.432 -3.690 2.446 1.00 11.71 9 GLU J C 1
ATOM 2111 O O . GLU J 1 10 ? 14.660 -3.640 2.757 1.00 14.13 9 GLU J O 1
ATOM 2117 N N . ILE J 1 11 ? 12.887 -2.914 1.513 1.00 11.61 10 ILE J N 1
ATOM 2118 C CA . ILE J 1 11 ? 13.671 -1.912 0.761 1.00 11.98 10 ILE J CA 1
ATOM 2119 C C . ILE J 1 11 ? 14.255 -0.917 1.756 1.00 12.22 10 ILE J C 1
ATOM 2120 O O . ILE J 1 11 ? 15.474 -0.619 1.671 1.00 13.50 10 ILE J O 1
ATOM 2125 N N . ALA J 1 12 ? 13.439 -0.388 2.668 1.00 11.83 11 ALA J N 1
ATOM 2126 C CA . ALA J 1 12 ? 13.897 0.646 3.613 1.00 12.52 11 ALA J CA 1
ATOM 2127 C C . ALA J 1 12 ? 15.059 0.101 4.434 1.00 12.10 11 ALA J C 1
ATOM 2128 O O . ALA J 1 12 ? 16.073 0.845 4.621 1.00 15.01 11 ALA J O 1
ATOM 2130 N N . LYS J 1 13 ? 14.947 -1.141 4.900 1.00 12.13 12 LYS J N 1
ATOM 2131 C CA . LYS J 1 13 ? 15.981 -1.739 5.774 1.00 13.67 12 LYS J CA 1
ATOM 2132 C C . LYS J 1 13 ? 17.271 -1.904 4.973 1.00 12.56 12 LYS J C 1
ATOM 2133 O O . LYS J 1 13 ? 18.378 -1.565 5.510 1.00 13.58 12 LYS J O 1
ATOM 2139 N N . THR J 1 14 ? 17.167 -2.411 3.756 1.00 11.54 13 THR J N 1
ATOM 2140 C CA . THR J 1 14 ? 18.366 -2.680 2.933 1.00 12.46 13 THR J CA 1
ATOM 2141 C C . THR J 1 14 ? 19.041 -1.357 2.602 1.00 12.53 13 THR J C 1
ATOM 2142 O O . THR J 1 14 ? 20.296 -1.316 2.610 1.00 13.09 13 THR J O 1
ATOM 2146 N N . ILE J 1 15 ? 18.287 -0.316 2.280 1.00 11.40 14 ILE J N 1
ATOM 2147 C CA . ILE J 1 15 ? 18.895 0.995 1.935 1.00 12.34 14 ILE J CA 1
ATOM 2148 C C . ILE J 1 15 ? 19.623 1.541 3.153 1.00 11.45 14 ILE J C 1
ATOM 2149 O O . ILE J 1 15 ? 20.698 2.157 2.953 1.00 12.83 14 ILE J O 1
ATOM 2154 N N . LYS J 1 16 ? 19.107 1.349 4.364 1.00 12.62 15 LYS J N 1
ATOM 2155 C CA . LYS J 1 16 ? 19.813 1.798 5.588 1.00 13.54 15 LYS J CA 1
ATOM 2156 C C . LYS J 1 16 ? 21.139 1.034 5.715 1.00 13.36 15 LYS J C 1
ATOM 2157 O O . LYS J 1 16 ? 22.148 1.675 6.109 1.00 13.67 15 LYS J O 1
ATOM 2160 N N . GLU J 1 17 ? 21.156 -0.268 5.412 1.00 13.09 16 GLU J N 1
ATOM 2161 C CA . GLU J 1 17 ? 22.407 -1.064 5.455 1.00 13.27 16 GLU J CA 1
ATOM 2162 C C . GLU J 1 17 ? 23.408 -0.466 4.465 1.00 13.45 16 GLU J C 1
ATOM 2163 O O . GLU J 1 17 ? 24.592 -0.282 4.816 1.00 14.27 16 GLU J O 1
ATOM 2169 N N . ILE J 1 18 ? 22.962 -0.190 3.252 1.00 11.23 17 ILE J N 1
ATOM 2170 C CA . ILE J 1 18 ? 23.840 0.372 2.198 1.00 12.06 17 ILE J CA 1
ATOM 2171 C C . ILE J 1 18 ? 24.382 1.712 2.674 1.00 11.67 17 ILE J C 1
ATOM 2172 O O . ILE J 1 18 ? 25.591 2.004 2.452 1.00 11.73 17 ILE J O 1
ATOM 2177 N N . ALA J 1 19 ? 23.543 2.567 3.254 1.00 10.94 18 ALA J N 1
ATOM 2178 C CA . ALA J 1 19 ? 23.985 3.903 3.719 1.00 12.44 18 ALA J CA 1
ATOM 2179 C C . ALA J 1 19 ? 25.096 3.740 4.760 1.00 12.19 18 ALA J C 1
ATOM 2180 O O . ALA J 1 19 ? 26.081 4.496 4.653 1.00 11.89 18 ALA J O 1
ATOM 2194 N N . THR J 1 21 ? 27.253 1.152 5.037 1.00 12.15 20 THR J N 1
ATOM 2195 C CA . THR J 1 21 ? 28.419 0.536 4.365 1.00 10.76 20 THR J CA 1
ATOM 2196 C C . THR J 1 21 ? 29.107 1.646 3.567 1.00 11.48 20 THR J C 1
ATOM 2197 O O . THR J 1 21 ? 30.343 1.711 3.596 1.00 12.35 20 THR J O 1
ATOM 2201 N N . ILE J 1 22 ? 28.372 2.490 2.852 1.00 11.61 21 ILE J N 1
ATOM 2202 C CA . ILE J 1 22 ? 29.052 3.535 2.037 1.00 13.08 21 ILE J CA 1
ATOM 2203 C C . ILE J 1 22 ? 29.731 4.539 2.978 1.00 12.12 21 ILE J C 1
ATOM 2204 O O . ILE J 1 22 ? 30.822 5.053 2.659 1.00 13.32 21 ILE J O 1
ATOM 2209 N N . LYS J 1 23 ? 29.138 4.825 4.130 1.00 12.17 22 LYS J N 1
ATOM 2210 C CA . LYS J 1 23 ? 29.792 5.693 5.145 1.00 13.39 22 LYS J CA 1
ATOM 2211 C C . LYS J 1 23 ? 31.079 5.019 5.637 1.00 13.23 22 LYS J C 1
ATOM 2212 O O . LYS J 1 23 ? 32.069 5.718 5.816 1.00 16.31 22 LYS J O 1
ATOM 2218 N N . GLU J 1 24 ? 31.075 3.715 5.858 1.00 13.02 23 GLU J N 1
ATOM 2219 C CA . GLU J 1 24 ? 32.297 2.986 6.307 1.00 14.37 23 GLU J CA 1
ATOM 2220 C C . GLU J 1 24 ? 33.347 3.094 5.217 1.00 13.90 23 GLU J C 1
ATOM 2221 O O . GLU J 1 24 ? 34.496 3.241 5.561 1.00 15.27 23 GLU J O 1
ATOM 2227 N N . ILE J 1 25 ? 32.997 2.984 3.942 1.00 12.89 24 ILE J N 1
ATOM 2228 C CA . ILE J 1 25 ? 33.954 3.135 2.815 1.00 12.62 24 ILE J CA 1
ATOM 2229 C C . ILE J 1 25 ? 34.526 4.543 2.877 1.00 13.06 24 ILE J C 1
ATOM 2230 O O . ILE J 1 25 ? 35.775 4.683 2.818 1.00 15.76 24 ILE J O 1
ATOM 2235 N N . ALA J 1 26 ? 33.699 5.573 2.981 1.00 13.70 25 ALA J N 1
ATOM 2236 C CA . ALA J 1 26 ? 34.189 6.965 3.034 1.00 15.60 25 ALA J CA 1
ATOM 2237 C C . ALA J 1 26 ? 35.145 7.138 4.215 1.00 15.19 25 ALA J C 1
ATOM 2238 O O . ALA J 1 26 ? 36.158 7.810 4.064 1.00 19.47 25 ALA J O 1
ATOM 2240 N N . GLN J 1 27 ? 34.844 6.541 5.353 1.00 16.14 26 GLN J N 1
ATOM 2241 C CA . GLN J 1 27 ? 35.688 6.665 6.583 1.00 16.50 26 GLN J CA 1
ATOM 2242 C C . GLN J 1 27 ? 37.043 5.967 6.354 1.00 18.04 26 GLN J C 1
ATOM 2243 O O . GLN J 1 27 ? 38.059 6.490 6.753 1.00 17.66 26 GLN J O 1
ATOM 2249 N N . THR J 1 28 ? 37.038 4.793 5.745 1.00 16.38 27 THR J N 1
ATOM 2250 C CA . THR J 1 28 ? 38.255 3.968 5.519 1.00 17.93 27 THR J CA 1
ATOM 2251 C C . THR J 1 28 ? 39.156 4.735 4.565 1.00 19.90 27 THR J C 1
ATOM 2252 O O . THR J 1 28 ? 40.370 4.665 4.727 1.00 23.15 27 THR J O 1
ATOM 2256 N N . ILE J 1 29 ? 38.591 5.398 3.560 1.00 19.62 28 ILE J N 1
ATOM 2257 C CA . ILE J 1 29 ? 39.408 6.057 2.509 1.00 20.79 28 ILE J CA 1
ATOM 2258 C C . ILE J 1 29 ? 39.941 7.384 3.046 1.00 22.59 28 ILE J C 1
ATOM 2259 O O . ILE J 1 29 ? 41.167 7.611 2.880 1.00 25.07 28 ILE J O 1
ATOM 2264 N N . LYS J 1 30 ? 39.155 8.122 3.827 1.00 23.40 29 LYS J N 1
ATOM 2265 C CA . LYS J 1 30 ? 39.499 9.568 4.044 1.00 28.86 29 LYS J CA 1
ATOM 2266 C C . LYS J 1 30 ? 39.174 10.026 5.461 1.00 31.45 29 LYS J C 1
ATOM 2267 O O . LYS J 1 30 ? 39.689 11.081 5.843 1.00 43.35 29 LYS J O 1
ATOM 2273 N N . GLY J 1 31 ? 38.351 9.307 6.214 1.00 32.52 30 GLY J N 1
ATOM 2274 C CA . GLY J 1 31 ? 37.924 9.705 7.567 1.00 34.40 30 GLY J CA 1
ATOM 2275 C C . GLY J 1 31 ? 36.766 10.677 7.474 1.00 38.59 30 GLY J C 1
ATOM 2276 O O . GLY J 1 31 ? 36.525 11.396 8.438 1.00 48.33 30 GLY J O 1
#

Secondary structure (P-SEA, 3-state):
caaaaaaaaaaaaaaaaccaaaaaaacc/caaaaaaaaaaaaaaaccaaaaaaaaac/caaaaaaaaaaaaaaaccaaaaaaaacc/caaaaaaaaaaaaaaaaccaaaaaaaacc/caaaaaaaaaaaaaaaaccaaaaaaaacc/caaaaaaaaaaaaaaaccaaaaaaaacc/caaaaaaaaaaaaaaaaccaaaaaaaaac/caaaaaaaaaaaaaaaaccaaaaaaaac/caaaaaaaaaaaaaaaaccaaaaaaaacc/caaaaaaaaaaaaaaaaccaaaaaaaccc

Solve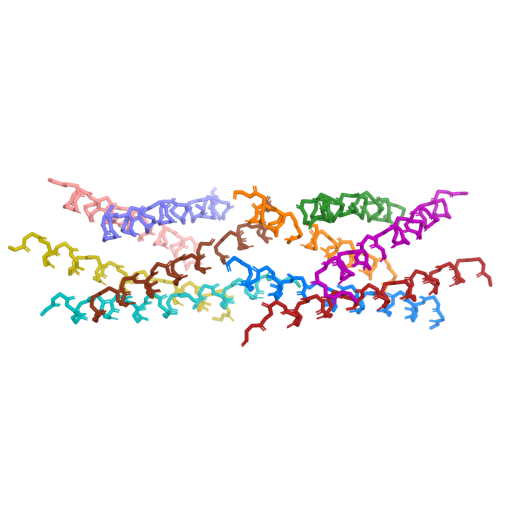nt-accessible surface area: 16744 Å² total